Protein AF-A0A9E3RRE5-F1 (afdb_monomer_lite)

pLDDT: mean 90.54, std 9.04, range [58.06, 98.75]

Secondary structure (DSSP, 8-state):
--TTS-TTPPPP--SSSS-GGGGSPPPPP--SSSS-----HHHHTHHHHHHHTHHHHSTTSTTTTT------B-SSSBHHHHHHHHTT-S---TT--SSPPPTTSSSTTT-HHHHHHHHH----HHHHHHHHHHHHTT----SSS--S-TTSGGGT-SS-HHHHHHHHHHH---GGGGGSTTT-------SSSGGG-GGGTTHHHH-HHHHHHHHHHHHHHHHHHHHS---SS-GGGS-HHHHHHHHHHHHHHHHHHHHHHHHHHT------

Radius of gyration: 23.5 Å; chains: 1; bounding box: 68×45×60 Å

Structure (mmCIF, N/CA/C/O backbone):
data_AF-A0A9E3RRE5-F1
#
_entry.id   AF-A0A9E3RRE5-F1
#
loop_
_atom_site.group_PDB
_atom_site.id
_atom_site.type_symbol
_atom_site.label_atom_id
_atom_site.label_alt_id
_atom_site.label_comp_id
_atom_site.label_asym_id
_atom_site.label_entity_id
_atom_site.label_seq_id
_atom_site.pdbx_PDB_ins_code
_atom_site.Cartn_x
_atom_site.Cartn_y
_atom_site.Cartn_z
_atom_site.occupancy
_atom_site.B_iso_or_equiv
_atom_site.auth_seq_id
_atom_site.auth_comp_id
_atom_site.auth_asym_id
_atom_site.auth_atom_id
_atom_site.pdbx_PDB_model_num
ATOM 1 N N . VAL A 1 1 ? 36.670 -9.364 -8.828 1.00 58.06 1 VAL A N 1
ATOM 2 C CA . VAL A 1 1 ? 36.309 -8.035 -8.298 1.00 58.06 1 VAL A CA 1
ATOM 3 C C . VAL A 1 1 ? 35.198 -8.195 -7.284 1.00 58.06 1 VAL A C 1
ATOM 5 O O . VAL A 1 1 ? 34.031 -8.047 -7.619 1.00 58.06 1 VAL A O 1
ATOM 8 N N . GLY A 1 2 ? 35.556 -8.604 -6.071 1.00 60.38 2 GLY A N 1
ATOM 9 C CA . GLY A 1 2 ? 34.703 -8.559 -4.891 1.00 60.38 2 GLY A CA 1
ATOM 10 C C . GLY A 1 2 ? 34.777 -7.207 -4.177 1.00 60.38 2 GLY A C 1
ATOM 11 O O . GLY A 1 2 ? 35.580 -6.337 -4.515 1.00 60.38 2 GLY A O 1
ATOM 12 N N . CYS A 1 3 ? 33.944 -7.045 -3.149 1.00 70.50 3 CYS A N 1
ATOM 13 C CA . CYS A 1 3 ? 33.758 -5.793 -2.404 1.00 70.50 3 CYS A CA 1
ATOM 14 C C . CYS A 1 3 ? 35.005 -5.283 -1.648 1.00 70.50 3 CYS A C 1
ATOM 16 O O . CYS A 1 3 ? 34.970 -4.178 -1.113 1.00 70.50 3 CYS A O 1
ATOM 18 N N . HIS A 1 4 ? 36.097 -6.055 -1.615 1.00 65.00 4 HIS A N 1
ATOM 19 C CA . HIS A 1 4 ? 37.343 -5.733 -0.906 1.00 65.00 4 HIS A CA 1
ATOM 20 C C . HIS A 1 4 ? 38.589 -5.704 -1.809 1.00 65.00 4 HIS A C 1
ATOM 22 O O . HIS A 1 4 ? 39.710 -5.627 -1.312 1.00 65.00 4 HIS A O 1
ATOM 28 N N . GLU A 1 5 ? 38.422 -5.759 -3.130 1.00 73.31 5 GLU A N 1
ATOM 29 C CA . GLU A 1 5 ? 39.538 -5.706 -4.079 1.00 73.31 5 GLU A CA 1
ATOM 30 C C . GLU A 1 5 ? 39.831 -4.265 -4.531 1.00 73.31 5 GLU A C 1
ATOM 32 O O . GLU A 1 5 ? 38.974 -3.379 -4.479 1.00 73.31 5 GLU A O 1
ATOM 37 N N . ASN A 1 6 ? 41.072 -4.002 -4.957 1.00 75.75 6 ASN A N 1
ATOM 38 C CA . ASN A 1 6 ? 41.475 -2.671 -5.407 1.00 75.75 6 ASN A CA 1
ATOM 39 C C . ASN A 1 6 ? 40.651 -2.271 -6.644 1.00 75.75 6 ASN A C 1
ATOM 41 O O . ASN A 1 6 ? 40.540 -3.039 -7.598 1.00 75.75 6 ASN A O 1
ATOM 45 N N . ARG A 1 7 ? 40.109 -1.050 -6.660 1.00 72.69 7 ARG A N 1
ATOM 46 C CA . ARG A 1 7 ? 39.237 -0.541 -7.735 1.00 72.69 7 ARG A CA 1
ATOM 47 C C . ARG A 1 7 ? 39.871 -0.575 -9.132 1.00 72.69 7 ARG A C 1
ATOM 49 O O . ARG A 1 7 ? 39.141 -0.638 -10.112 1.00 72.69 7 ARG A O 1
ATOM 56 N N . ASN A 1 8 ? 41.203 -0.567 -9.214 1.00 80.44 8 ASN A N 1
ATOM 57 C CA . ASN A 1 8 ? 41.959 -0.642 -10.469 1.00 80.44 8 ASN A CA 1
ATOM 58 C C . ASN A 1 8 ? 42.491 -2.051 -10.775 1.00 80.44 8 ASN A C 1
ATOM 60 O O . ASN A 1 8 ? 43.263 -2.229 -11.714 1.00 80.44 8 ASN A O 1
ATOM 64 N N . SER A 1 9 ? 42.127 -3.053 -9.973 1.00 73.94 9 SER A N 1
ATOM 65 C CA . SER A 1 9 ? 42.531 -4.436 -10.205 1.00 73.94 9 SER A CA 1
ATOM 66 C C . SER A 1 9 ? 41.487 -5.172 -11.041 1.00 73.94 9 SER A C 1
ATOM 68 O O . SER A 1 9 ? 40.291 -5.139 -10.755 1.00 73.94 9 SER A O 1
ATOM 70 N N . ALA A 1 10 ? 41.954 -5.845 -12.090 1.00 69.88 10 ALA A N 1
ATOM 71 C CA . ALA A 1 10 ? 41.165 -6.839 -12.798 1.00 69.88 10 ALA A CA 1
ATOM 72 C C . ALA A 1 10 ? 41.318 -8.193 -12.081 1.00 69.88 10 ALA A C 1
ATOM 74 O O . ALA A 1 10 ? 42.391 -8.477 -11.539 1.00 69.88 10 ALA A O 1
ATOM 75 N N . PRO A 1 11 ? 40.275 -9.039 -12.062 1.00 65.50 11 PRO A N 1
ATOM 76 C CA . PRO A 1 11 ? 40.399 -10.367 -11.486 1.00 65.50 11 PRO A CA 1
ATOM 77 C C . PRO A 1 11 ? 41.431 -11.165 -12.302 1.00 65.50 11 PRO A C 1
ATOM 79 O O . PRO A 1 11 ? 41.400 -11.100 -13.536 1.00 65.50 11 PRO A O 1
ATOM 82 N N . PRO A 1 12 ? 42.349 -11.903 -11.653 1.00 67.81 12 PRO A N 1
ATOM 83 C CA . PRO A 1 12 ? 43.313 -12.725 -12.368 1.00 67.81 12 PRO A CA 1
ATOM 84 C C . PRO A 1 12 ? 42.568 -13.774 -13.203 1.00 67.81 12 PRO A C 1
ATOM 86 O O . PRO A 1 12 ? 41.615 -14.396 -12.728 1.00 67.81 12 PRO A O 1
ATOM 89 N N . ILE A 1 13 ? 42.991 -13.965 -14.454 1.00 65.06 13 ILE A N 1
ATOM 90 C CA . ILE A 1 13 ? 42.418 -14.966 -15.365 1.00 65.06 13 ILE A CA 1
ATOM 91 C C . ILE A 1 13 ? 42.947 -16.346 -14.944 1.00 65.06 13 ILE A C 1
ATOM 93 O O . ILE A 1 13 ? 43.833 -16.911 -15.573 1.00 65.06 13 ILE A O 1
ATOM 97 N N . ASN A 1 14 ? 42.425 -16.870 -13.836 1.00 61.06 14 ASN A N 1
ATOM 98 C CA . ASN A 1 14 ? 42.783 -18.177 -13.290 1.00 61.06 14 ASN A CA 1
ATOM 99 C C . ASN A 1 14 ? 41.605 -19.144 -13.504 1.00 61.06 14 ASN A C 1
ATOM 101 O O . ASN A 1 14 ? 40.820 -19.398 -12.594 1.00 61.06 14 ASN A O 1
ATOM 105 N N . GLY A 1 15 ? 41.429 -19.629 -14.735 1.00 63.06 15 GLY A N 1
ATOM 106 C CA . GLY A 1 15 ? 40.359 -20.558 -15.123 1.00 63.06 15 GLY A CA 1
ATOM 107 C C . GLY A 1 15 ? 40.290 -20.761 -16.643 1.00 63.06 15 GLY A C 1
ATOM 108 O O . GLY A 1 15 ? 40.993 -20.054 -17.368 1.00 63.06 15 GLY A O 1
ATOM 109 N N . PRO A 1 16 ? 39.480 -21.712 -17.161 1.00 58.28 16 PRO A N 1
ATOM 110 C CA . PRO A 1 16 ? 39.341 -21.905 -18.604 1.00 58.28 16 PRO A CA 1
ATOM 111 C C . PRO A 1 16 ? 38.922 -20.591 -19.272 1.00 58.28 16 PRO A C 1
ATOM 113 O O . PRO A 1 16 ? 38.184 -19.802 -18.686 1.00 58.28 16 PRO A O 1
ATOM 116 N N . ALA A 1 17 ? 39.387 -20.372 -20.506 1.00 66.12 17 ALA A N 1
ATOM 117 C CA . ALA A 1 17 ? 39.399 -19.085 -21.216 1.00 66.12 17 ALA A CA 1
ATOM 118 C C . ALA A 1 17 ? 38.045 -18.343 -21.347 1.00 66.12 17 ALA A C 1
ATOM 120 O O . ALA A 1 17 ? 38.020 -17.212 -21.831 1.00 66.12 17 ALA A O 1
ATOM 121 N N . ARG A 1 18 ? 36.919 -18.935 -20.919 1.00 68.38 18 ARG A N 1
ATOM 122 C CA . ARG A 1 18 ? 35.592 -18.307 -20.833 1.00 68.38 18 ARG A CA 1
ATOM 123 C C . ARG A 1 18 ? 34.765 -18.882 -19.678 1.00 68.38 18 ARG A C 1
ATOM 125 O O . ARG A 1 18 ? 34.593 -20.098 -19.593 1.00 68.38 18 ARG A O 1
ATOM 132 N N . ALA A 1 19 ? 34.172 -18.006 -18.860 1.00 78.00 19 ALA A N 1
ATOM 133 C CA . ALA A 1 19 ? 33.155 -18.374 -17.870 1.00 78.00 19 ALA A CA 1
ATOM 134 C C . ALA A 1 19 ? 31.999 -19.154 -18.525 1.00 78.00 19 ALA A C 1
ATOM 136 O O . ALA A 1 19 ? 31.604 -18.826 -19.643 1.00 78.00 19 ALA A O 1
ATOM 137 N N . LEU A 1 20 ? 31.418 -20.137 -17.822 1.00 83.19 20 LEU A N 1
ATOM 138 C CA . LEU A 1 20 ? 30.332 -20.991 -18.341 1.00 83.19 20 LEU A CA 1
ATOM 139 C C . LEU A 1 20 ? 29.157 -20.186 -18.923 1.00 83.19 20 LEU A C 1
ATOM 141 O O . LEU A 1 20 ? 28.592 -20.556 -19.948 1.00 83.19 20 LEU A O 1
ATOM 145 N N . ALA A 1 21 ? 28.828 -19.041 -18.318 1.00 83.06 21 ALA A N 1
ATOM 146 C CA . ALA A 1 21 ? 27.768 -18.156 -18.800 1.00 83.06 21 ALA A CA 1
ATOM 147 C C . ALA A 1 21 ? 28.033 -17.593 -20.210 1.00 83.06 21 ALA A C 1
ATOM 149 O O . ALA A 1 21 ? 27.088 -17.379 -20.959 1.00 83.06 21 ALA A O 1
ATOM 150 N N . LEU A 1 22 ? 29.303 -17.395 -20.587 1.00 85.69 22 LEU A N 1
ATOM 151 C CA . LEU A 1 22 ? 29.711 -16.898 -21.908 1.00 85.69 22 LEU A CA 1
ATOM 152 C C . LEU A 1 22 ? 29.761 -18.000 -22.975 1.00 85.69 22 LEU A C 1
ATOM 154 O O . LEU A 1 22 ? 30.030 -17.711 -24.138 1.00 85.69 22 LEU A O 1
ATOM 158 N N . GLN A 1 23 ? 29.550 -19.258 -22.584 1.00 87.62 23 GLN A N 1
ATOM 159 C CA . GLN A 1 23 ? 29.536 -20.400 -23.498 1.00 87.62 23 GLN A CA 1
ATOM 160 C C . GLN A 1 23 ? 28.131 -20.694 -24.044 1.00 87.62 23 GLN A C 1
ATOM 162 O O . GLN A 1 23 ? 27.984 -21.540 -24.922 1.00 87.62 23 GLN A O 1
ATOM 167 N N . ARG A 1 24 ? 27.100 -19.994 -23.554 1.00 88.38 24 ARG A N 1
ATOM 168 C CA . ARG A 1 24 ? 25.719 -20.107 -24.034 1.00 88.38 24 ARG A CA 1
ATOM 169 C C . ARG A 1 24 ? 25.169 -18.745 -24.472 1.00 88.38 24 ARG A C 1
ATOM 171 O O . ARG A 1 24 ? 25.651 -17.719 -23.991 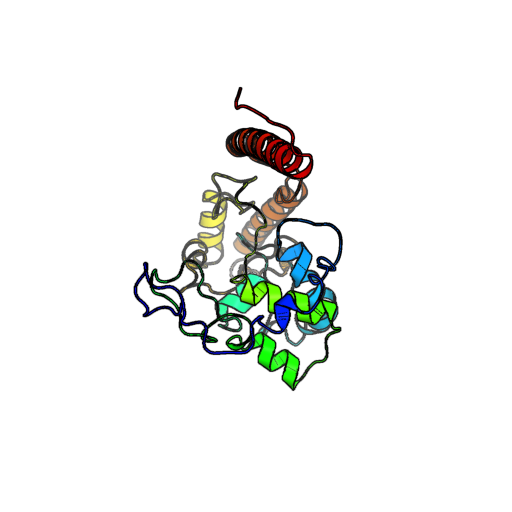1.00 88.38 24 ARG A O 1
ATOM 178 N N . PRO A 1 25 ? 24.150 -18.710 -25.348 1.00 90.50 25 PRO A N 1
ATOM 179 C CA . PRO A 1 25 ? 23.449 -17.473 -25.672 1.00 90.50 25 PRO A CA 1
ATOM 180 C C . PRO A 1 25 ? 22.864 -16.789 -24.420 1.00 90.50 25 PRO A C 1
ATOM 182 O O . PRO A 1 25 ? 22.529 -17.483 -23.447 1.00 90.50 25 PRO A O 1
ATOM 185 N N . PRO A 1 26 ? 22.692 -15.452 -24.444 1.00 89.38 26 PRO A N 1
ATOM 186 C CA . PRO A 1 26 ? 21.978 -14.731 -23.395 1.00 89.38 26 PRO A CA 1
ATOM 187 C C . PRO A 1 26 ? 20.605 -15.353 -23.122 1.00 89.38 26 PRO A C 1
ATOM 189 O O . PRO A 1 26 ? 19.879 -15.703 -24.055 1.00 89.38 26 PRO A O 1
ATOM 192 N N . SER A 1 27 ? 20.243 -15.486 -21.843 1.00 90.00 27 SER A N 1
ATOM 193 C CA . SER A 1 27 ? 18.884 -15.889 -21.470 1.00 90.00 27 SER A CA 1
ATOM 194 C C . SER A 1 27 ? 17.888 -14.834 -21.951 1.00 90.00 27 SER A C 1
ATOM 196 O O . SER A 1 27 ? 18.108 -13.639 -21.744 1.00 90.00 27 SER A O 1
ATOM 198 N N . LYS A 1 28 ? 16.787 -15.270 -22.569 1.00 88.94 28 LYS A N 1
ATOM 199 C CA . LYS A 1 28 ? 15.640 -14.390 -22.802 1.00 88.94 28 LYS A CA 1
ATOM 200 C C . LYS A 1 28 ? 14.965 -14.109 -21.462 1.00 88.94 28 LYS A C 1
ATOM 202 O O . LYS A 1 28 ? 14.908 -14.987 -20.606 1.00 88.94 28 LYS A O 1
ATOM 207 N N . LEU A 1 29 ? 14.519 -12.872 -21.279 1.00 86.25 29 LEU A N 1
ATOM 208 C CA . LEU A 1 29 ? 13.664 -12.510 -20.159 1.00 86.25 29 LEU A CA 1
ATOM 209 C C . LEU A 1 29 ? 12.224 -12.753 -20.600 1.00 86.25 29 LEU A C 1
ATOM 211 O O . LEU A 1 29 ? 11.783 -12.145 -21.575 1.00 86.25 29 LEU A O 1
ATOM 215 N N . ASP A 1 30 ? 11.512 -13.612 -19.878 1.00 83.06 30 ASP A N 1
ATOM 216 C CA . ASP A 1 30 ? 10.117 -13.957 -20.185 1.00 83.06 30 ASP A CA 1
ATOM 217 C C . ASP A 1 30 ? 9.123 -12.917 -19.630 1.00 83.06 30 ASP A C 1
ATOM 219 O O . ASP A 1 30 ? 7.913 -13.024 -19.811 1.00 83.06 30 ASP A O 1
ATOM 223 N N . GLY A 1 31 ? 9.651 -11.853 -19.016 1.00 87.00 31 GLY A N 1
ATOM 224 C CA . GLY A 1 31 ? 8.889 -10.732 -18.487 1.00 87.00 31 GLY A CA 1
ATOM 225 C C . GLY A 1 31 ? 8.365 -10.981 -17.076 1.00 87.00 31 GLY A C 1
ATOM 226 O O . GLY A 1 31 ? 8.929 -11.753 -16.306 1.00 87.00 31 GLY A O 1
ATOM 227 N N . TRP A 1 32 ? 7.307 -10.254 -16.740 1.00 92.06 32 TRP A N 1
ATOM 228 C CA . TRP A 1 32 ? 6.529 -10.414 -15.517 1.00 92.06 32 TRP A CA 1
ATOM 229 C C . TRP A 1 32 ? 5.098 -10.797 -15.903 1.00 92.06 32 TRP A C 1
ATOM 231 O O . TRP A 1 32 ? 4.720 -10.704 -17.072 1.00 92.06 32 TRP A O 1
ATOM 241 N N . TYR A 1 33 ? 4.289 -11.203 -14.933 1.00 93.88 33 TYR A N 1
ATOM 242 C CA . TYR A 1 33 ? 2.895 -11.572 -15.141 1.00 93.88 33 TYR A CA 1
ATOM 243 C C . TYR A 1 33 ? 2.061 -10.392 -15.691 1.00 93.88 33 TYR A C 1
ATOM 245 O O . TYR A 1 33 ? 1.601 -9.506 -14.961 1.00 93.88 33 TYR A O 1
ATOM 253 N N . GLY A 1 34 ? 1.868 -10.375 -17.015 1.00 90.56 34 GLY A N 1
ATOM 254 C CA . GLY A 1 34 ? 1.127 -9.357 -17.768 1.00 90.56 34 GLY A CA 1
ATOM 255 C C . GLY A 1 34 ? 1.991 -8.216 -18.333 1.00 90.56 34 GLY A C 1
ATOM 256 O O . GLY A 1 34 ? 3.214 -8.282 -18.379 1.00 90.56 34 GLY A O 1
ATOM 257 N N . ALA A 1 35 ? 1.341 -7.144 -18.798 1.00 89.62 35 ALA A N 1
ATOM 258 C CA . ALA A 1 35 ? 2.033 -6.017 -19.434 1.00 89.62 35 ALA A CA 1
ATOM 259 C C . ALA A 1 35 ? 2.961 -5.246 -18.463 1.00 89.62 35 ALA A C 1
ATOM 261 O O . ALA A 1 35 ? 2.590 -5.061 -17.300 1.00 89.62 35 ALA A O 1
ATOM 262 N N . PRO A 1 36 ? 4.118 -4.723 -18.920 1.00 88.50 36 PRO A N 1
ATOM 263 C CA . PRO A 1 36 ? 5.011 -3.925 -18.080 1.00 88.50 36 PRO A CA 1
ATOM 264 C C . PRO A 1 36 ? 4.315 -2.710 -17.455 1.00 88.50 36 PRO A C 1
ATOM 266 O O . PRO A 1 36 ? 3.674 -1.926 -18.155 1.00 88.50 36 PRO A O 1
ATOM 269 N N . ARG A 1 37 ? 4.481 -2.534 -16.142 1.00 89.25 37 ARG A N 1
ATOM 270 C CA . ARG A 1 37 ? 3.895 -1.442 -15.348 1.00 89.25 37 ARG A CA 1
ATOM 271 C C . ARG A 1 37 ? 4.699 -1.209 -14.072 1.00 89.25 37 ARG A C 1
ATOM 273 O O . ARG A 1 37 ? 5.536 -2.030 -13.704 1.00 89.25 37 ARG A O 1
ATOM 280 N N . PHE A 1 38 ? 4.446 -0.090 -13.400 1.00 89.94 38 PHE A N 1
ATOM 281 C CA . PHE A 1 38 ? 5.014 0.158 -12.078 1.00 89.94 38 PHE A CA 1
ATOM 282 C C . PHE A 1 38 ? 4.359 -0.735 -11.021 1.00 89.94 38 PHE A C 1
ATOM 284 O O . PHE A 1 38 ? 3.137 -0.927 -11.024 1.00 89.94 38 PHE A O 1
ATOM 291 N N . PHE A 1 39 ? 5.186 -1.262 -10.119 1.00 93.19 39 PHE A N 1
ATOM 292 C CA . PHE A 1 39 ? 4.753 -2.187 -9.079 1.00 93.19 39 PHE A CA 1
ATOM 293 C C . PHE A 1 39 ? 3.763 -1.505 -8.132 1.00 93.19 39 PHE A C 1
ATOM 295 O O . PHE A 1 39 ? 4.035 -0.425 -7.621 1.00 93.19 39 PHE A O 1
ATOM 302 N N . SER A 1 40 ? 2.615 -2.129 -7.895 1.00 94.62 40 SER A N 1
ATOM 303 C CA . SER A 1 40 ? 1.562 -1.608 -7.022 1.00 94.62 40 SER A CA 1
ATOM 304 C C . SER A 1 40 ? 1.065 -2.743 -6.150 1.00 94.62 40 SER A C 1
ATOM 306 O O . SER A 1 40 ? 0.671 -3.779 -6.676 1.00 94.62 40 SER A O 1
ATOM 308 N N . TYR A 1 41 ? 1.057 -2.548 -4.834 1.00 97.44 41 TYR A N 1
ATOM 309 C CA . TYR A 1 41 ? 0.578 -3.560 -3.897 1.00 97.44 41 TYR A CA 1
ATOM 310 C C . TYR A 1 41 ? -0.863 -3.987 -4.202 1.00 97.44 41 TYR A C 1
ATOM 312 O O . TYR A 1 41 ? -1.158 -5.178 -4.260 1.00 97.44 41 TYR A O 1
ATOM 320 N N . GLU A 1 42 ? -1.740 -3.026 -4.487 1.00 96.00 42 GLU A N 1
ATOM 321 C CA . GLU A 1 42 ? -3.149 -3.294 -4.795 1.00 96.00 42 GLU A CA 1
ATOM 322 C C . GLU A 1 42 ? -3.352 -4.086 -6.089 1.00 96.00 42 GLU A C 1
ATOM 324 O O . GLU A 1 42 ? -4.304 -4.850 -6.187 1.00 96.00 42 GLU A O 1
ATOM 329 N N . ARG A 1 43 ? -2.466 -3.936 -7.082 1.00 94.25 43 ARG A N 1
ATOM 330 C CA . ARG A 1 43 ? -2.567 -4.677 -8.352 1.00 94.25 43 ARG A CA 1
ATOM 331 C C . ARG A 1 43 ? -1.812 -5.996 -8.333 1.00 94.25 43 ARG A C 1
ATOM 333 O O . ARG A 1 43 ? -2.199 -6.931 -9.024 1.00 94.25 43 ARG A O 1
ATOM 340 N N . GLU A 1 44 ? -0.707 -6.055 -7.598 1.00 96.62 44 GLU A N 1
ATOM 341 C CA . GLU A 1 44 ? 0.221 -7.179 -7.665 1.00 96.62 44 GLU A CA 1
ATOM 342 C C . GLU A 1 44 ? 0.054 -8.159 -6.500 1.00 96.62 44 GLU A C 1
ATOM 344 O O . GLU A 1 44 ? 0.291 -9.344 -6.705 1.00 96.62 44 GLU A O 1
ATOM 349 N N . VAL A 1 45 ? -0.357 -7.698 -5.312 1.00 98.25 45 VAL A N 1
ATOM 350 C CA . VAL A 1 45 ? -0.328 -8.486 -4.065 1.00 98.25 45 VAL A CA 1
ATOM 351 C C . VAL A 1 45 ? -1.708 -8.661 -3.448 1.00 98.25 45 VAL A C 1
ATOM 353 O O . VAL A 1 45 ? -2.077 -9.790 -3.136 1.00 98.25 45 VAL A O 1
ATOM 356 N N . GLN A 1 46 ? -2.493 -7.588 -3.301 1.00 98.56 46 GLN A N 1
ATOM 357 C CA . GLN A 1 46 ? -3.837 -7.677 -2.718 1.00 98.56 46 GLN A CA 1
ATOM 358 C C . GLN A 1 46 ? -4.718 -8.752 -3.389 1.00 98.56 46 GLN A C 1
ATOM 360 O O . GLN A 1 46 ? -5.317 -9.528 -2.647 1.00 98.56 46 GLN A O 1
ATOM 365 N N . PRO A 1 47 ? -4.705 -8.938 -4.729 1.00 98.31 47 PRO A N 1
ATOM 366 C CA . PRO A 1 47 ? -5.502 -9.980 -5.377 1.00 98.31 47 PRO A CA 1
ATOM 367 C C . PRO A 1 47 ? -5.119 -11.404 -4.954 1.00 98.31 47 PRO A C 1
ATOM 369 O O . PRO A 1 47 ? -5.941 -12.316 -5.025 1.00 98.31 47 PRO A O 1
ATOM 372 N N . VAL A 1 48 ? -3.881 -11.617 -4.490 1.00 98.38 48 VAL A N 1
ATOM 373 C CA . VAL A 1 48 ? -3.461 -12.900 -3.914 1.00 98.38 48 VAL A CA 1
ATOM 374 C C . VAL A 1 48 ? -4.176 -13.134 -2.583 1.00 98.38 48 VAL A C 1
ATOM 376 O O . VAL A 1 48 ? -4.716 -14.215 -2.358 1.00 98.38 48 VAL A O 1
ATOM 379 N N . PHE A 1 49 ? -4.243 -12.122 -1.715 1.00 98.31 49 PHE A N 1
ATOM 380 C CA . PHE A 1 49 ? -4.986 -12.227 -0.458 1.00 98.31 49 PHE A CA 1
ATOM 381 C C . PHE A 1 49 ? -6.493 -12.323 -0.690 1.00 98.31 49 PHE A C 1
ATOM 383 O O . PHE A 1 49 ? -7.151 -13.116 -0.016 1.00 98.31 49 PHE A O 1
ATOM 390 N N . ASP A 1 50 ? -7.023 -11.610 -1.681 1.00 98.38 50 ASP A N 1
ATOM 391 C CA . ASP A 1 50 ? -8.436 -11.692 -2.055 1.00 98.38 50 ASP A CA 1
ATOM 392 C C . ASP A 1 50 ? -8.812 -13.101 -2.535 1.00 98.38 50 ASP A C 1
ATOM 394 O O . ASP A 1 50 ? -9.889 -13.606 -2.229 1.00 98.38 50 ASP A O 1
ATOM 398 N N . LYS A 1 51 ? -7.905 -13.772 -3.252 1.00 97.62 51 LYS A N 1
ATOM 399 C CA . LYS A 1 51 ? -8.121 -15.136 -3.746 1.00 97.62 51 LYS A CA 1
ATOM 400 C C . LYS A 1 51 ? -7.990 -16.200 -2.655 1.00 97.62 51 LYS A C 1
ATOM 402 O O . LYS A 1 51 ? -8.719 -17.185 -2.692 1.00 97.62 51 LYS A O 1
ATOM 407 N N . TYR A 1 52 ? -7.046 -16.041 -1.726 1.00 97.06 52 TYR A N 1
ATOM 408 C CA . TYR A 1 52 ? -6.623 -17.137 -0.842 1.00 97.06 52 TYR A CA 1
ATOM 409 C C . TYR A 1 52 ? -6.854 -16.909 0.652 1.00 97.06 52 TYR A C 1
ATOM 411 O O . TYR A 1 52 ? -6.731 -17.849 1.434 1.00 97.06 52 TYR A O 1
ATOM 419 N N . CYS A 1 53 ? -7.120 -15.681 1.095 1.00 96.38 53 CYS A N 1
ATOM 420 C CA . CYS A 1 53 ? -7.026 -15.339 2.516 1.00 96.38 53 CYS A CA 1
ATOM 421 C C . CYS A 1 53 ? -8.288 -14.689 3.085 1.00 96.38 53 CYS A C 1
ATOM 423 O O . CYS A 1 53 ? -8.646 -14.973 4.232 1.00 96.38 53 CYS A O 1
ATOM 425 N N . ILE A 1 54 ? -8.967 -13.830 2.323 1.00 96.75 54 ILE A N 1
ATOM 426 C CA . ILE A 1 54 ? -10.062 -13.008 2.863 1.00 96.75 54 ILE A CA 1
ATOM 427 C C . ILE A 1 54 ? -11.293 -13.822 3.292 1.00 96.75 54 ILE A C 1
ATOM 429 O O . ILE A 1 54 ? -12.043 -13.366 4.147 1.00 96.75 54 ILE A O 1
ATOM 433 N N . GLU A 1 55 ? -11.481 -15.057 2.813 1.00 95.88 55 GLU A N 1
ATOM 434 C CA . GLU A 1 55 ? -12.586 -15.912 3.286 1.00 95.88 55 GLU A CA 1
ATOM 435 C C . GLU A 1 55 ? -12.586 -16.075 4.819 1.00 95.88 55 GLU A C 1
ATOM 437 O O . GLU A 1 55 ? -13.649 -16.100 5.447 1.00 95.88 55 GLU A O 1
ATOM 442 N N . CYS A 1 56 ? -11.391 -16.105 5.420 1.00 96.12 56 CYS A N 1
ATOM 443 C CA . CYS A 1 56 ? -11.183 -16.169 6.867 1.00 96.12 56 CYS A CA 1
ATOM 444 C C . CYS A 1 56 ? -10.715 -14.835 7.471 1.00 96.12 56 CYS A C 1
ATOM 446 O O . CYS A 1 56 ? -11.036 -14.550 8.626 1.00 96.12 56 CYS A O 1
ATOM 448 N N . HIS A 1 57 ? -9.946 -14.043 6.717 1.00 97.19 57 HIS A N 1
ATOM 449 C CA . HIS A 1 57 ? -9.228 -12.850 7.186 1.00 97.19 57 HIS A CA 1
ATOM 450 C C . HIS A 1 57 ? -9.866 -11.520 6.746 1.00 97.19 57 HIS A C 1
ATOM 452 O O . HIS A 1 57 ? -9.168 -10.518 6.604 1.00 97.19 57 HIS A O 1
ATOM 458 N N . ASP A 1 58 ? -11.176 -11.497 6.514 1.00 97.94 58 ASP A N 1
ATOM 459 C CA . ASP A 1 58 ? -11.940 -10.282 6.210 1.00 97.94 58 ASP A CA 1
ATOM 460 C C . ASP A 1 58 ? -12.734 -9.770 7.423 1.00 97.94 58 ASP A C 1
ATOM 462 O O . ASP A 1 58 ? -12.950 -10.503 8.385 1.00 97.94 58 ASP A O 1
ATOM 466 N N . TYR A 1 59 ? -13.190 -8.517 7.400 1.00 95.62 59 TYR A N 1
ATOM 467 C CA . TYR A 1 59 ? -13.976 -7.924 8.479 1.00 95.62 59 TYR A CA 1
ATOM 468 C C . TYR A 1 59 ? -15.209 -8.780 8.803 1.00 95.62 59 TYR A C 1
ATOM 470 O O . TYR A 1 59 ? -15.947 -9.217 7.918 1.00 95.62 59 TYR A O 1
ATOM 478 N N . GLY A 1 60 ? -15.432 -9.032 10.096 1.00 91.12 60 GLY A N 1
ATOM 479 C CA . GLY A 1 60 ? -16.529 -9.879 10.575 1.00 91.12 60 GLY A CA 1
ATOM 480 C C . GLY A 1 60 ? -16.330 -11.384 10.351 1.00 91.12 60 GLY A C 1
ATOM 481 O O . GLY A 1 60 ? -17.245 -12.162 10.620 1.00 91.12 60 GLY A O 1
ATOM 482 N N . LYS A 1 61 ? -15.162 -11.823 9.863 1.00 95.31 61 LYS A N 1
ATOM 483 C CA . LYS A 1 61 ? -14.806 -13.243 9.744 1.00 95.31 61 LYS A CA 1
ATOM 484 C C . LYS A 1 61 ? -14.034 -13.738 10.963 1.00 95.31 61 LYS A C 1
ATOM 486 O O . LYS A 1 61 ? -13.484 -12.971 11.748 1.00 95.31 61 LYS A O 1
ATOM 491 N N . SER A 1 62 ? -13.972 -15.060 11.098 1.00 92.12 62 SER A N 1
ATOM 492 C CA . SER A 1 62 ? -13.446 -15.748 12.282 1.00 92.12 62 SER A CA 1
ATOM 493 C C . SER A 1 62 ? -11.983 -15.436 12.608 1.00 92.12 62 SER A C 1
ATOM 495 O O . SER A 1 62 ? -11.588 -15.555 13.768 1.00 92.12 62 SER A O 1
ATOM 497 N N . ALA A 1 63 ? -11.167 -15.052 11.621 1.00 94.25 63 ALA A N 1
ATOM 498 C CA . ALA A 1 63 ? -9.758 -14.736 11.834 1.00 94.25 63 ALA A CA 1
ATOM 499 C C . ALA A 1 63 ? -9.444 -13.230 11.805 1.00 94.25 63 ALA A C 1
ATOM 501 O O . ALA A 1 63 ? -8.290 -12.869 12.046 1.00 94.25 63 ALA A O 1
ATOM 502 N N . ALA A 1 64 ? -10.442 -12.365 11.584 1.00 91.62 64 ALA A N 1
ATOM 503 C CA . ALA A 1 64 ? -10.272 -10.915 11.458 1.00 91.62 64 ALA A CA 1
ATOM 504 C C . ALA A 1 64 ? -9.615 -10.285 12.695 1.00 91.62 64 ALA A C 1
ATOM 506 O O . ALA A 1 64 ? -8.669 -9.511 12.569 1.00 91.62 64 ALA A O 1
ATOM 507 N N . ASP A 1 65 ? -10.043 -10.699 13.893 1.00 87.81 65 ASP A N 1
A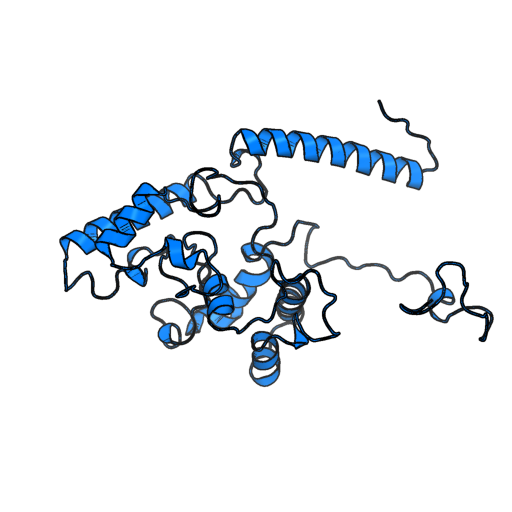TOM 508 C CA . ASP A 1 65 ? -9.509 -10.200 15.171 1.00 87.81 65 ASP A CA 1
ATOM 509 C C . ASP A 1 65 ? -8.020 -10.530 15.358 1.00 87.81 65 ASP A C 1
ATOM 511 O O . ASP A 1 65 ? -7.292 -9.861 16.097 1.00 87.81 65 ASP A O 1
ATOM 515 N N . LYS A 1 66 ? -7.544 -11.590 14.693 1.00 93.00 66 LYS A N 1
ATOM 516 C CA . LYS A 1 66 ? -6.144 -12.020 14.748 1.00 93.00 66 LYS A CA 1
ATOM 517 C C . LYS A 1 66 ? -5.313 -11.410 13.635 1.00 93.00 66 LYS A C 1
ATOM 519 O O . LYS A 1 66 ? -4.143 -11.112 13.883 1.00 93.00 66 LYS A O 1
ATOM 524 N N . LEU A 1 67 ? -5.873 -11.297 12.435 1.00 95.44 67 LEU A N 1
ATOM 525 C CA . LEU A 1 67 ? -5.208 -10.798 11.241 1.00 95.44 67 LEU A CA 1
ATOM 526 C C . LEU A 1 67 ? -6.264 -10.413 10.198 1.00 95.44 67 LEU A C 1
ATOM 528 O O . LEU A 1 67 ? -6.973 -11.287 9.701 1.00 95.44 67 LEU A O 1
ATOM 532 N N . ILE A 1 68 ? -6.314 -9.136 9.834 1.00 97.31 68 ILE A N 1
ATOM 533 C CA . ILE A 1 68 ? -7.119 -8.637 8.715 1.00 97.31 68 ILE A CA 1
ATOM 534 C C . ILE A 1 68 ? -6.261 -8.547 7.442 1.00 97.31 68 ILE A C 1
ATOM 536 O O . ILE A 1 68 ? -5.182 -7.961 7.444 1.00 97.31 68 ILE A O 1
ATOM 540 N N . LEU A 1 69 ? -6.727 -9.154 6.351 1.00 97.94 69 LEU A N 1
ATOM 541 C CA . LEU A 1 69 ? -6.070 -9.150 5.034 1.00 97.94 69 LEU A CA 1
ATOM 542 C C . LEU A 1 69 ? -6.959 -8.554 3.932 1.00 97.94 69 LEU A C 1
ATOM 544 O O . LEU A 1 69 ? -6.653 -8.682 2.747 1.00 97.94 69 LEU A O 1
ATOM 548 N N . ALA A 1 70 ? -8.029 -7.866 4.327 1.00 98.31 70 ALA A N 1
ATOM 549 C CA . ALA A 1 70 ? -8.913 -7.143 3.428 1.00 98.31 70 ALA A CA 1
ATOM 550 C C . ALA A 1 70 ? -8.206 -5.970 2.727 1.00 98.31 70 ALA A C 1
ATOM 552 O O . ALA A 1 70 ? -7.366 -5.285 3.316 1.00 98.31 70 ALA A O 1
ATOM 553 N N . GLY A 1 71 ? -8.580 -5.727 1.471 1.00 97.88 71 GLY A N 1
ATOM 554 C CA . GLY A 1 71 ? -8.034 -4.656 0.637 1.00 97.88 71 GLY A CA 1
ATOM 555 C C . GLY A 1 71 ? -8.634 -3.272 0.879 1.00 97.88 71 GLY A C 1
ATOM 556 O O . GLY A 1 71 ? -8.399 -2.373 0.077 1.00 97.88 71 GLY A O 1
ATOM 557 N N . ASP A 1 72 ? -9.412 -3.088 1.945 1.00 97.75 72 ASP A N 1
ATOM 558 C CA . ASP A 1 72 ? -10.152 -1.855 2.214 1.00 97.75 72 ASP A CA 1
ATOM 559 C C . ASP A 1 72 ? -9.214 -0.666 2.416 1.00 97.75 72 ASP A C 1
ATOM 561 O O . ASP A 1 72 ? -8.308 -0.755 3.250 1.00 97.75 72 ASP A O 1
ATOM 565 N N . PRO A 1 73 ? -9.438 0.460 1.716 1.00 96.44 73 PRO A N 1
ATOM 566 C CA . PRO A 1 73 ? -8.644 1.659 1.924 1.00 96.44 73 PRO A CA 1
ATOM 567 C C . PRO A 1 73 ? -8.799 2.196 3.352 1.00 96.44 73 PRO A C 1
ATOM 569 O O . PRO A 1 73 ? -9.921 2.417 3.820 1.00 96.44 73 PRO A O 1
ATOM 572 N N . ASP A 1 74 ? -7.664 2.440 4.005 1.00 94.75 74 ASP A N 1
ATOM 573 C CA . ASP A 1 74 ? -7.538 3.260 5.214 1.00 94.75 74 ASP A CA 1
ATOM 574 C C . ASP A 1 74 ? -6.998 4.653 4.807 1.00 94.75 74 ASP A C 1
ATOM 576 O O . ASP A 1 74 ? -7.000 5.016 3.629 1.00 94.75 74 ASP A O 1
ATOM 580 N N . LEU A 1 75 ? -6.522 5.463 5.756 1.00 93.88 75 LEU A N 1
ATOM 581 C CA . LEU A 1 75 ? -6.042 6.829 5.531 1.00 93.88 75 LEU A CA 1
ATOM 582 C C . LEU A 1 75 ? -4.940 6.934 4.476 1.00 93.88 75 LEU A C 1
ATOM 584 O O . LEU A 1 75 ? -4.902 7.910 3.743 1.00 93.88 75 LEU A O 1
ATOM 588 N N . VAL A 1 76 ? -3.993 6.000 4.426 1.00 92.56 76 VAL A N 1
ATOM 589 C CA . VAL A 1 76 ? -2.831 6.123 3.520 1.00 92.56 76 VAL A CA 1
ATOM 590 C C . VAL A 1 76 ? -2.551 4.846 2.756 1.00 92.56 76 VAL A C 1
ATOM 592 O O . VAL A 1 76 ? -2.120 4.924 1.616 1.00 92.56 76 VAL A O 1
ATOM 595 N N . PHE A 1 77 ? -2.790 3.686 3.346 1.00 93.88 77 PHE A N 1
ATOM 596 C CA . PHE A 1 77 ? -2.656 2.380 2.706 1.00 93.88 77 PHE A CA 1
ATOM 597 C C . PHE A 1 77 ? -3.915 1.576 3.013 1.00 93.88 77 PHE A C 1
ATOM 599 O O . PHE A 1 77 ? -4.714 1.991 3.850 1.00 93.88 77 PHE A O 1
ATOM 606 N N . ASN A 1 78 ? -4.099 0.425 2.381 1.00 96.75 78 ASN A N 1
ATOM 607 C CA . ASN A 1 78 ? -5.202 -0.454 2.729 1.00 96.75 78 ASN A CA 1
ATOM 608 C C . ASN A 1 78 ? -4.962 -1.243 4.027 1.00 96.75 78 ASN A C 1
ATOM 610 O O . ASN A 1 78 ? -3.866 -1.255 4.607 1.00 96.75 78 ASN A O 1
ATOM 614 N N . ALA A 1 79 ? -6.021 -1.908 4.483 1.00 97.06 79 ALA A N 1
ATOM 615 C CA . ALA A 1 79 ? -6.042 -2.581 5.766 1.00 97.06 79 ALA A CA 1
ATOM 616 C C . ALA A 1 79 ? -5.026 -3.723 5.874 1.00 97.06 79 ALA A C 1
ATOM 618 O O . ALA A 1 79 ? -4.292 -3.791 6.863 1.00 97.06 79 ALA A O 1
ATOM 619 N N . SER A 1 80 ? -4.935 -4.580 4.856 1.00 97.94 80 SER A N 1
ATOM 620 C CA . SER A 1 80 ? -3.999 -5.708 4.838 1.00 97.94 80 SER A CA 1
ATOM 621 C C . SER A 1 80 ? -2.538 -5.260 4.933 1.00 97.94 80 SER A C 1
ATOM 623 O O . SER A 1 80 ? -1.765 -5.833 5.701 1.00 97.94 80 SER A O 1
ATOM 625 N N . TYR A 1 81 ? -2.157 -4.203 4.212 1.00 96.31 81 TYR A N 1
ATOM 626 C CA . TYR A 1 81 ? -0.793 -3.692 4.217 1.00 96.31 81 TYR A CA 1
ATOM 627 C C . TYR A 1 81 ? -0.411 -3.141 5.596 1.00 96.31 81 TYR A C 1
ATOM 629 O O . TYR A 1 81 ? 0.625 -3.512 6.159 1.00 96.31 81 TYR A O 1
ATOM 637 N N . ASN A 1 82 ? -1.285 -2.310 6.178 1.00 94.12 82 ASN A N 1
ATOM 638 C CA . ASN A 1 82 ? -1.097 -1.764 7.524 1.00 94.12 82 ASN A CA 1
ATOM 639 C C . ASN A 1 82 ? -1.003 -2.872 8.577 1.00 94.12 82 ASN A C 1
ATOM 641 O O . ASN A 1 82 ? -0.177 -2.806 9.491 1.00 94.12 82 ASN A O 1
ATOM 645 N N . GLU A 1 83 ? -1.827 -3.907 8.444 1.00 95.44 83 GLU A N 1
ATOM 646 C CA . GLU A 1 83 ? -1.864 -5.019 9.381 1.00 95.44 83 GLU A CA 1
ATOM 647 C C . GLU A 1 83 ? -0.584 -5.867 9.336 1.00 95.44 83 GLU A C 1
ATOM 649 O O . GLU A 1 83 ? -0.008 -6.188 10.384 1.00 95.44 83 GLU A O 1
ATOM 654 N N . LEU A 1 84 ? -0.111 -6.201 8.131 1.00 95.62 84 LEU A N 1
ATOM 655 C CA . LEU A 1 84 ? 1.117 -6.970 7.916 1.00 95.62 84 LEU A CA 1
ATOM 656 C C . LEU A 1 84 ? 2.349 -6.247 8.475 1.00 95.62 84 LEU A C 1
ATOM 658 O O . LEU A 1 84 ? 3.196 -6.885 9.115 1.00 95.62 84 LEU A O 1
ATOM 662 N N . LEU A 1 85 ? 2.427 -4.927 8.270 1.00 91.25 85 LEU A N 1
ATOM 663 C CA . LEU A 1 85 ? 3.482 -4.082 8.826 1.00 91.25 85 LEU A CA 1
ATOM 664 C C . LEU A 1 85 ? 3.414 -4.022 10.349 1.00 91.25 85 LEU A C 1
ATOM 666 O O . LEU A 1 85 ? 4.388 -4.382 11.012 1.00 91.25 85 LEU A O 1
ATOM 670 N N . ARG A 1 86 ? 2.260 -3.640 10.914 1.00 90.88 86 ARG A N 1
ATOM 671 C CA . ARG A 1 86 ? 2.074 -3.526 12.368 1.00 90.88 86 ARG A CA 1
ATOM 672 C C . ARG A 1 86 ? 2.494 -4.795 13.095 1.00 90.88 86 ARG A C 1
ATOM 674 O O . ARG A 1 86 ? 3.162 -4.739 14.124 1.00 90.88 86 ARG A O 1
ATOM 681 N N . LYS A 1 87 ? 2.050 -5.953 12.603 1.00 93.06 87 LYS A N 1
ATOM 682 C CA . LYS A 1 87 ? 2.305 -7.237 13.270 1.00 93.06 87 LYS A CA 1
ATOM 683 C C . LYS A 1 87 ? 3.729 -7.755 13.061 1.00 93.06 87 LYS A C 1
ATOM 685 O O . LYS A 1 87 ? 4.058 -8.826 13.578 1.00 93.06 87 LYS A O 1
ATOM 690 N N . GLY A 1 88 ? 4.565 -7.045 12.300 1.00 92.75 88 GLY A N 1
ATOM 691 C CA . GLY A 1 88 ? 5.917 -7.484 11.965 1.00 92.75 88 GLY A CA 1
ATOM 692 C C . GLY A 1 88 ? 5.911 -8.841 11.260 1.00 92.75 88 GLY A C 1
ATOM 693 O O . GLY A 1 88 ? 6.718 -9.719 11.588 1.00 92.75 88 GLY A O 1
ATOM 694 N N . LEU A 1 89 ? 4.933 -9.052 10.370 1.00 95.69 89 LEU A N 1
ATOM 695 C CA . LEU A 1 89 ? 4.835 -10.262 9.549 1.00 95.69 89 LEU A CA 1
ATOM 696 C C . LEU A 1 89 ? 5.731 -10.182 8.315 1.00 95.69 89 LEU A C 1
ATOM 698 O O . LEU A 1 89 ? 6.163 -11.217 7.804 1.00 95.69 89 LEU A O 1
ATOM 702 N N . ILE A 1 90 ? 6.051 -8.963 7.896 1.00 95.38 90 ILE A N 1
ATOM 703 C CA . ILE A 1 90 ? 7.016 -8.671 6.844 1.00 95.38 90 ILE A CA 1
ATOM 704 C C . ILE A 1 90 ? 8.259 -8.026 7.455 1.00 95.38 90 ILE A C 1
ATOM 706 O O . ILE A 1 90 ? 8.161 -7.284 8.433 1.00 95.38 90 ILE A O 1
ATOM 710 N N . HIS A 1 91 ? 9.429 -8.341 6.906 1.00 94.12 91 HIS A N 1
ATOM 711 C CA . HIS A 1 91 ? 10.703 -7.783 7.351 1.00 94.12 91 HIS A CA 1
ATOM 712 C C . HIS A 1 91 ? 11.370 -7.055 6.191 1.00 94.12 91 HIS A C 1
ATOM 714 O O . HIS A 1 91 ? 11.951 -7.671 5.299 1.00 94.12 91 HIS A O 1
ATOM 720 N N . VAL A 1 92 ? 11.257 -5.733 6.201 1.00 91.00 92 VAL A N 1
ATOM 721 C CA . VAL A 1 92 ? 11.700 -4.857 5.116 1.00 91.00 92 VAL A CA 1
ATOM 722 C C . VAL A 1 92 ? 12.585 -3.756 5.675 1.00 91.00 92 VAL A C 1
ATOM 724 O O . VAL A 1 92 ? 12.492 -3.410 6.851 1.00 91.00 92 VAL A O 1
ATOM 727 N N . VAL A 1 93 ? 13.452 -3.207 4.830 1.00 88.38 93 VAL A N 1
ATOM 728 C CA . VAL A 1 93 ? 14.360 -2.118 5.209 1.00 88.38 93 VAL A CA 1
ATOM 729 C C . VAL A 1 93 ? 13.571 -0.822 5.409 1.00 88.38 93 VAL A C 1
ATOM 731 O O . VAL A 1 93 ? 13.944 0.007 6.232 1.00 88.38 93 VAL A O 1
ATOM 734 N N . GLY A 1 94 ? 12.463 -0.637 4.682 1.00 82.31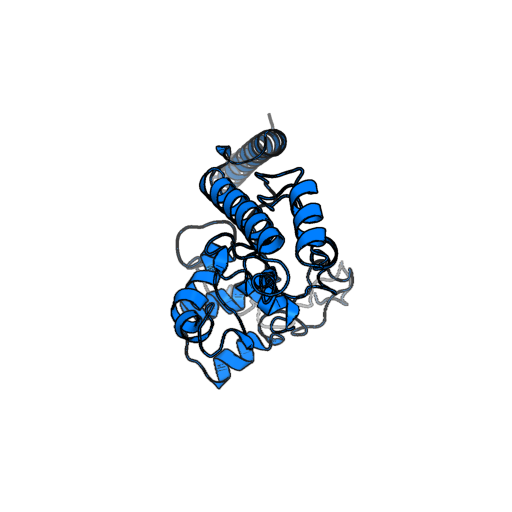 94 GLY A N 1
ATOM 735 C CA . GLY A 1 94 ? 11.688 0.605 4.697 1.00 82.31 94 GLY A CA 1
ATOM 736 C C . GLY A 1 94 ? 12.518 1.771 4.153 1.00 82.31 94 GLY A C 1
ATOM 737 O O . GLY A 1 94 ? 13.299 1.589 3.220 1.00 82.31 94 GLY A O 1
ATOM 738 N N . ALA A 1 95 ? 12.413 2.952 4.768 1.00 74.56 95 ALA A N 1
ATOM 739 C CA . ALA A 1 95 ? 13.320 4.086 4.523 1.00 74.56 95 ALA A CA 1
ATOM 740 C C . ALA A 1 95 ? 14.674 3.928 5.252 1.00 74.56 95 ALA A C 1
ATOM 742 O O . ALA A 1 95 ? 15.285 4.920 5.638 1.00 74.56 95 ALA A O 1
ATOM 743 N N . GLY A 1 96 ? 15.053 2.679 5.530 1.00 65.69 96 GLY A N 1
ATOM 744 C CA . GLY A 1 96 ? 15.967 2.264 6.580 1.00 65.69 96 GLY A CA 1
ATOM 745 C C . GLY A 1 96 ? 17.410 2.753 6.475 1.00 65.69 96 GLY A C 1
ATOM 746 O O . GLY A 1 96 ? 17.753 3.629 5.684 1.00 65.69 96 GLY A O 1
ATOM 747 N N . PRO A 1 97 ? 18.270 2.213 7.346 1.00 66.12 97 PRO A N 1
ATOM 748 C CA . PRO A 1 97 ? 19.577 2.783 7.635 1.00 66.12 97 PRO A CA 1
ATOM 749 C C . PRO A 1 97 ? 20.456 2.883 6.380 1.00 66.12 97 PRO A C 1
ATOM 751 O O . PRO A 1 97 ? 20.443 2.001 5.526 1.00 66.12 97 PRO A O 1
ATOM 754 N N . ALA A 1 98 ? 21.277 3.935 6.293 1.00 68.12 98 ALA A N 1
ATOM 755 C CA . ALA A 1 98 ? 22.228 4.128 5.191 1.00 68.12 98 ALA A CA 1
ATOM 756 C C . ALA A 1 98 ? 23.277 2.997 5.082 1.00 68.12 98 ALA A C 1
ATOM 758 O O . ALA A 1 98 ? 23.998 2.903 4.088 1.00 68.12 98 ALA A O 1
ATOM 759 N N . GLN A 1 99 ? 23.394 2.156 6.113 1.00 80.44 99 GLN A N 1
ATOM 760 C CA . GLN A 1 99 ? 24.293 1.015 6.160 1.00 80.44 99 GLN A CA 1
ATOM 761 C C . GLN A 1 99 ? 23.824 -0.136 5.260 1.00 80.44 99 GLN A C 1
ATOM 763 O O . GLN A 1 99 ? 22.642 -0.481 5.193 1.00 80.44 99 GLN A O 1
ATOM 768 N N . VAL A 1 100 ? 24.798 -0.800 4.637 1.00 83.81 100 VAL A N 1
ATOM 769 C CA . VAL A 1 100 ? 24.587 -2.042 3.888 1.00 83.81 100 VAL A CA 1
ATOM 770 C C . VAL A 1 100 ? 24.002 -3.107 4.815 1.00 83.81 100 VAL A C 1
ATOM 772 O O . VAL A 1 100 ? 24.550 -3.380 5.882 1.00 83.81 100 VAL A O 1
ATOM 775 N N . GLN A 1 101 ? 22.891 -3.703 4.392 1.00 87.62 101 GLN A N 1
ATOM 776 C CA . GLN A 1 101 ? 22.245 -4.796 5.111 1.00 87.62 101 GLN A CA 1
ATOM 777 C C . GLN A 1 101 ? 22.955 -6.121 4.830 1.00 87.62 101 GLN A C 1
ATOM 779 O O . GLN A 1 101 ? 23.452 -6.351 3.724 1.00 87.62 101 GLN A O 1
ATOM 784 N N . SER A 1 102 ? 22.981 -7.007 5.824 1.00 90.94 102 SER A N 1
ATOM 785 C CA . SER A 1 102 ? 23.508 -8.360 5.648 1.00 90.94 102 SER A CA 1
ATOM 786 C C . SER A 1 102 ? 22.662 -9.151 4.648 1.00 90.94 102 SER A C 1
ATOM 788 O O . SER A 1 102 ? 21.452 -8.956 4.527 1.00 90.94 102 SER A O 1
ATOM 790 N N . ALA A 1 103 ? 23.291 -10.086 3.936 1.00 90.25 103 ALA A N 1
ATOM 791 C CA . ALA A 1 103 ? 22.566 -10.984 3.043 1.00 90.25 103 ALA A CA 1
ATOM 792 C C . ALA A 1 103 ? 21.460 -11.737 3.805 1.00 90.25 103 ALA A C 1
ATOM 794 O O . ALA A 1 103 ? 21.676 -12.178 4.935 1.00 90.25 103 ALA A O 1
ATOM 795 N N . PHE A 1 104 ? 20.288 -11.874 3.178 1.00 90.69 104 PHE A N 1
ATOM 796 C CA . PHE A 1 104 ? 19.099 -12.539 3.731 1.00 90.69 104 PHE A CA 1
ATOM 797 C C . PHE A 1 104 ? 18.545 -11.949 5.041 1.00 90.69 104 PHE A C 1
ATOM 799 O O . PHE A 1 104 ? 17.677 -12.562 5.658 1.00 90.69 104 PHE A O 1
ATOM 806 N N . SER A 1 105 ? 18.996 -10.765 5.476 1.00 92.75 105 SER A N 1
ATOM 807 C CA . SER A 1 105 ? 18.484 -10.144 6.705 1.00 92.75 105 SER A CA 1
ATOM 808 C C . SER A 1 105 ? 17.134 -9.448 6.528 1.00 92.75 105 SER A C 1
ATOM 810 O O . SER A 1 105 ? 16.545 -9.025 7.514 1.00 92.75 105 SER A O 1
ATOM 812 N N . TRP A 1 106 ? 16.650 -9.303 5.295 1.00 94.06 106 TRP A N 1
ATOM 813 C CA . TRP A 1 106 ? 15.379 -8.671 4.949 1.00 94.06 106 TRP A CA 1
ATOM 814 C C . TRP A 1 106 ? 14.781 -9.309 3.691 1.00 94.06 106 TRP A C 1
ATOM 816 O O . TRP A 1 106 ? 15.389 -10.196 3.088 1.00 94.06 106 TRP A O 1
ATOM 826 N N . GLY A 1 107 ? 13.577 -8.876 3.323 1.00 96.06 107 GLY A N 1
ATOM 827 C CA . GLY A 1 107 ? 12.849 -9.374 2.163 1.00 96.06 107 GLY A CA 1
ATOM 828 C C . GLY A 1 107 ? 12.078 -10.655 2.466 1.00 96.06 107 GLY A C 1
ATOM 829 O O . GLY A 1 107 ? 11.720 -10.949 3.613 1.00 96.06 107 GLY A O 1
ATOM 830 N N . SER A 1 108 ? 11.801 -11.421 1.420 1.00 96.88 108 SER A N 1
ATOM 831 C CA . SER A 1 108 ? 11.005 -12.646 1.448 1.00 96.88 108 SER A CA 1
ATOM 832 C C . SER A 1 108 ? 11.520 -13.666 2.465 1.00 96.88 108 SER A C 1
ATOM 834 O O . SER A 1 108 ? 10.747 -14.182 3.269 1.00 96.88 108 SER A O 1
ATOM 836 N N . HIS A 1 109 ? 12.835 -13.889 2.501 1.00 94.94 109 HIS A N 1
ATOM 837 C CA . HIS A 1 109 ? 13.473 -14.899 3.348 1.00 94.94 109 HIS A CA 1
ATOM 838 C C . HIS A 1 109 ? 13.362 -14.588 4.846 1.00 94.94 109 HIS A C 1
ATOM 840 O O . HIS A 1 109 ? 13.171 -15.492 5.658 1.00 94.94 109 HIS A O 1
ATOM 846 N N . ALA A 1 110 ? 13.464 -13.311 5.220 1.00 96.38 110 ALA A N 1
ATOM 847 C CA . ALA A 1 110 ? 13.365 -12.872 6.612 1.00 96.38 110 ALA A CA 1
ATOM 848 C C . ALA A 1 110 ? 11.908 -12.685 7.079 1.00 96.38 110 ALA A C 1
ATOM 850 O O . ALA A 1 110 ? 11.638 -12.560 8.277 1.00 96.38 110 ALA A O 1
ATOM 851 N N . SER A 1 111 ? 10.954 -12.648 6.146 1.00 97.62 111 SER A N 1
ATOM 852 C CA . SER A 1 111 ? 9.553 -12.352 6.436 1.00 97.62 111 SER A CA 1
ATOM 853 C C . SER A 1 111 ? 8.805 -13.581 6.955 1.00 97.62 111 SER A C 1
ATOM 855 O O . SER A 1 111 ? 8.706 -14.613 6.289 1.00 97.62 111 SER A O 1
ATOM 857 N N . LYS A 1 112 ? 8.182 -13.449 8.134 1.00 97.00 112 LYS A N 1
ATOM 858 C CA . LYS A 1 112 ? 7.353 -14.508 8.740 1.00 97.00 112 LYS A CA 1
ATOM 859 C C . LYS A 1 112 ? 6.200 -14.921 7.829 1.00 97.00 112 LYS A C 1
ATOM 861 O O . LYS A 1 112 ? 5.823 -16.086 7.848 1.00 97.00 112 LYS A O 1
ATOM 866 N N . LEU A 1 113 ? 5.654 -13.987 7.050 1.00 96.75 113 LEU A N 1
ATOM 867 C CA . LEU A 1 113 ? 4.586 -14.249 6.088 1.00 96.75 113 LEU A CA 1
ATOM 868 C C . LEU A 1 113 ? 4.959 -15.378 5.114 1.00 96.75 113 LEU A C 1
ATOM 870 O O . LEU A 1 113 ? 4.218 -16.351 5.010 1.00 96.75 113 LEU A O 1
ATOM 874 N N . VAL A 1 114 ? 6.127 -15.293 4.467 1.00 97.00 114 VAL A N 1
ATOM 875 C CA . VAL A 1 114 ? 6.579 -16.296 3.484 1.00 97.00 114 VAL A CA 1
ATOM 876 C C . VAL A 1 114 ? 6.795 -17.644 4.152 1.00 97.00 114 VAL A C 1
ATOM 878 O O . VAL A 1 114 ? 6.297 -18.654 3.660 1.00 97.00 114 VAL A O 1
ATOM 881 N N . LYS A 1 115 ? 7.445 -17.653 5.323 1.00 95.12 115 LYS A N 1
ATOM 882 C CA . LYS A 1 115 ? 7.634 -18.874 6.111 1.00 95.12 115 LYS A CA 1
ATOM 883 C C . LYS A 1 115 ? 6.298 -19.558 6.428 1.00 95.12 115 LYS A C 1
ATOM 885 O O . LYS A 1 115 ? 6.164 -20.762 6.247 1.00 95.12 115 LYS A O 1
ATOM 890 N N . ARG A 1 116 ? 5.292 -18.793 6.869 1.00 93.62 116 ARG A N 1
ATOM 891 C CA . ARG A 1 116 ? 3.961 -19.326 7.199 1.00 93.62 116 ARG A CA 1
ATOM 892 C C . ARG A 1 116 ? 3.241 -19.897 5.984 1.00 93.62 116 ARG A C 1
ATOM 894 O O . ARG A 1 116 ? 2.620 -20.949 6.131 1.00 93.62 116 ARG A O 1
ATOM 901 N N . ILE A 1 117 ? 3.339 -19.221 4.836 1.00 94.62 117 ILE A N 1
ATOM 902 C CA . ILE A 1 117 ? 2.797 -19.707 3.565 1.00 94.62 117 ILE A CA 1
ATOM 903 C C . ILE A 1 117 ? 3.458 -21.045 3.236 1.00 94.62 117 ILE A C 1
ATOM 905 O O . ILE A 1 117 ? 2.767 -22.048 3.215 1.00 94.62 117 ILE A O 1
ATOM 909 N N . GLN A 1 118 ? 4.786 -21.105 3.124 1.00 92.38 118 GLN A N 1
ATOM 910 C CA . GLN A 1 118 ? 5.497 -22.334 2.744 1.00 92.38 118 GLN A CA 1
ATOM 911 C C . GLN A 1 118 ? 5.234 -23.529 3.675 1.00 92.38 118 GLN A C 1
ATOM 913 O O . GLN A 1 118 ? 5.202 -24.666 3.214 1.00 92.38 118 GLN A O 1
ATOM 918 N N . GLU A 1 119 ? 5.053 -23.292 4.976 1.00 92.06 119 GLU A N 1
ATOM 919 C CA . GLU A 1 119 ? 4.803 -24.359 5.952 1.00 92.06 119 GLU A CA 1
ATOM 920 C C . GLU A 1 119 ? 3.361 -24.888 5.929 1.00 92.06 119 GLU A C 1
ATOM 922 O O . GLU A 1 119 ? 3.147 -26.070 6.187 1.00 92.06 119 GLU A O 1
ATOM 927 N N . ASN A 1 120 ? 2.365 -24.028 5.686 1.00 84.94 120 ASN A N 1
ATOM 928 C CA . ASN A 1 120 ? 0.963 -24.344 5.999 1.00 84.94 120 ASN A CA 1
ATOM 929 C C . ASN A 1 120 ? -0.020 -24.078 4.853 1.00 84.94 120 ASN A C 1
ATOM 931 O O . ASN A 1 120 ? -1.213 -24.330 5.016 1.00 84.94 120 ASN A O 1
ATOM 935 N N . TYR A 1 121 ? 0.434 -23.537 3.721 1.00 83.38 121 TYR A N 1
ATOM 936 C CA . TYR A 1 121 ? -0.446 -23.096 2.644 1.00 83.38 121 TYR A CA 1
ATOM 937 C C . TYR A 1 121 ? 0.214 -23.230 1.268 1.00 83.38 121 TYR A C 1
ATOM 939 O O . TYR A 1 121 ? 1.396 -22.962 1.093 1.00 83.38 121 TYR A O 1
ATOM 947 N N . HIS A 1 122 ? -0.551 -23.638 0.260 1.00 83.44 122 HIS A N 1
ATOM 948 C CA . HIS A 1 122 ? -0.030 -23.791 -1.098 1.00 83.44 122 HIS A CA 1
ATOM 949 C C . HIS A 1 122 ? -0.681 -22.750 -2.002 1.00 83.44 122 HIS A C 1
ATOM 951 O O . HIS A 1 122 ? -1.874 -22.826 -2.288 1.00 83.44 122 HIS A O 1
ATOM 957 N N . LEU A 1 123 ? 0.112 -21.768 -2.424 1.00 95.50 123 LEU A N 1
ATOM 958 C CA . LEU A 1 123 ? -0.260 -20.824 -3.473 1.00 95.50 123 LEU A CA 1
ATOM 959 C C . LEU A 1 123 ? 0.167 -21.386 -4.832 1.00 95.50 123 LEU A C 1
ATOM 961 O O . LEU A 1 123 ? 1.123 -22.160 -4.917 1.00 95.50 123 LEU A O 1
ATOM 965 N N . ASP A 1 124 ? -0.511 -20.968 -5.900 1.00 96.62 124 ASP A N 1
ATOM 966 C CA . ASP A 1 124 ? 0.032 -21.157 -7.246 1.00 96.62 124 ASP A CA 1
ATOM 967 C C . ASP A 1 124 ? 1.346 -20.370 -7.428 1.00 96.62 124 ASP A C 1
ATOM 969 O O . ASP A 1 124 ? 1.638 -19.438 -6.672 1.00 96.62 124 ASP A O 1
ATOM 973 N N . ALA A 1 125 ? 2.150 -20.767 -8.420 1.00 95.62 125 ALA A N 1
ATOM 974 C CA . ALA A 1 125 ? 3.486 -20.208 -8.636 1.00 95.62 125 ALA A CA 1
ATOM 975 C C . ALA A 1 125 ? 3.464 -18.683 -8.836 1.00 95.62 125 ALA A C 1
ATOM 977 O O . ALA A 1 125 ? 4.240 -17.975 -8.203 1.00 95.62 125 ALA A O 1
ATOM 978 N N . GLU A 1 126 ? 2.525 -18.171 -9.637 1.00 97.06 126 GLU A N 1
ATOM 979 C CA . GLU A 1 126 ? 2.382 -16.733 -9.879 1.00 97.06 126 GLU A CA 1
ATOM 980 C C . GLU A 1 126 ? 2.049 -15.973 -8.588 1.00 97.06 126 GLU A C 1
ATOM 982 O O . GLU A 1 126 ? 2.651 -14.945 -8.277 1.00 97.06 126 GLU A O 1
ATOM 987 N N . SER A 1 127 ? 1.106 -16.492 -7.808 1.00 98.00 127 SER A N 1
ATOM 988 C CA . SER A 1 127 ? 0.685 -15.893 -6.542 1.00 98.00 127 SER A CA 1
ATOM 989 C C . SER A 1 127 ? 1.814 -15.874 -5.512 1.00 98.00 127 SER A C 1
ATOM 991 O O . SER A 1 127 ? 1.976 -14.893 -4.783 1.00 98.00 127 SER A O 1
ATOM 993 N N . PHE A 1 128 ? 2.624 -16.933 -5.466 1.00 97.50 128 PHE A N 1
ATOM 994 C CA . PHE A 1 128 ? 3.800 -16.984 -4.605 1.00 97.50 128 PHE A CA 1
ATOM 995 C C . PHE A 1 128 ? 4.886 -15.995 -5.057 1.00 97.50 128 PHE A C 1
ATOM 997 O O . PHE A 1 128 ? 5.395 -15.227 -4.235 1.00 97.50 128 PHE A O 1
ATOM 1004 N N . ASP A 1 129 ? 5.180 -15.947 -6.358 1.00 97.12 129 ASP A N 1
ATOM 1005 C CA . ASP A 1 129 ? 6.158 -15.027 -6.946 1.00 97.12 129 ASP A CA 1
ATOM 1006 C C . ASP A 1 129 ? 5.804 -13.566 -6.669 1.00 97.12 129 ASP A C 1
ATOM 1008 O O . ASP A 1 129 ? 6.684 -12.768 -6.338 1.00 97.12 129 ASP A O 1
ATOM 1012 N N . ARG A 1 130 ? 4.519 -13.206 -6.761 1.00 98.06 130 ARG A N 1
ATOM 1013 C CA . ARG A 1 130 ? 4.008 -11.863 -6.451 1.00 98.06 130 ARG A CA 1
ATOM 1014 C C . ARG A 1 130 ? 4.325 -11.438 -5.018 1.00 98.06 130 ARG A C 1
ATOM 1016 O O . ARG A 1 130 ? 4.820 -10.329 -4.811 1.00 98.06 130 ARG A O 1
ATOM 1023 N N . ILE A 1 131 ? 4.094 -12.317 -4.041 1.00 98.12 131 ILE A N 1
ATOM 1024 C CA . ILE A 1 131 ? 4.385 -12.037 -2.626 1.00 98.12 131 ILE A CA 1
ATOM 1025 C C . ILE A 1 131 ? 5.894 -11.922 -2.392 1.00 98.12 131 ILE A C 1
ATOM 1027 O O . ILE A 1 131 ? 6.345 -10.965 -1.764 1.00 98.12 131 ILE A O 1
ATOM 1031 N N . VAL A 1 132 ? 6.683 -12.876 -2.893 1.00 97.50 132 VAL A N 1
ATOM 1032 C CA . VAL A 1 132 ? 8.143 -12.885 -2.705 1.00 97.50 132 VAL A CA 1
ATOM 1033 C C . VAL A 1 132 ? 8.782 -11.659 -3.350 1.00 97.50 132 VAL A C 1
ATOM 1035 O O . VAL A 1 132 ? 9.547 -10.951 -2.696 1.00 97.50 132 VAL A O 1
ATOM 1038 N N . THR A 1 133 ? 8.393 -11.346 -4.587 1.00 97.25 133 THR A N 1
ATOM 1039 C CA . THR A 1 133 ? 8.907 -10.190 -5.329 1.00 97.25 133 THR A CA 1
ATOM 1040 C C . THR A 1 133 ? 8.537 -8.885 -4.636 1.00 97.25 133 THR A C 1
ATOM 1042 O O . THR A 1 133 ? 9.390 -8.019 -4.486 1.00 97.25 133 THR A O 1
ATOM 1045 N N . TRP A 1 134 ? 7.301 -8.737 -4.152 1.00 97.81 134 TRP A N 1
ATOM 1046 C CA . TRP A 1 134 ? 6.901 -7.557 -3.381 1.00 97.81 134 TRP A CA 1
ATOM 1047 C C . TRP A 1 134 ? 7.808 -7.321 -2.168 1.00 97.81 134 TRP A C 1
ATOM 1049 O O . TRP A 1 134 ? 8.297 -6.208 -1.971 1.00 97.81 134 TRP A O 1
ATOM 1059 N N . LEU A 1 135 ? 8.072 -8.364 -1.380 1.00 97.81 135 LEU A N 1
ATOM 1060 C CA . LEU A 1 135 ? 8.918 -8.266 -0.190 1.00 97.81 135 LEU A CA 1
ATOM 1061 C C . LEU A 1 135 ? 10.372 -7.945 -0.547 1.00 97.81 135 LEU A C 1
ATOM 1063 O O . LEU A 1 135 ? 10.982 -7.086 0.090 1.00 97.81 135 LEU A O 1
ATOM 1067 N N . ASP A 1 136 ? 10.905 -8.584 -1.588 1.00 96.62 136 ASP A N 1
ATOM 1068 C CA . ASP A 1 136 ? 12.279 -8.370 -2.061 1.00 96.62 136 ASP A CA 1
ATOM 1069 C C . ASP A 1 136 ? 12.467 -7.000 -2.733 1.00 96.62 136 ASP A C 1
ATOM 1071 O O . ASP A 1 136 ? 13.570 -6.455 -2.747 1.00 96.62 136 ASP A O 1
ATOM 1075 N N . LEU A 1 137 ? 11.382 -6.379 -3.204 1.00 94.88 137 LEU A N 1
ATOM 1076 C CA . LEU A 1 137 ? 11.348 -4.985 -3.653 1.00 94.88 137 LEU A CA 1
ATOM 1077 C C . LEU A 1 137 ? 11.231 -3.971 -2.504 1.00 94.88 137 LEU A C 1
ATOM 1079 O O . LEU A 1 137 ? 11.043 -2.785 -2.771 1.00 94.88 137 LEU A O 1
ATOM 1083 N N . ASN A 1 138 ? 11.367 -4.403 -1.244 1.00 94.12 138 ASN A N 1
ATOM 1084 C CA . ASN A 1 138 ? 11.207 -3.580 -0.038 1.00 94.12 138 ASN A CA 1
ATOM 1085 C C . ASN A 1 138 ? 9.747 -3.164 0.238 1.00 94.12 138 ASN A C 1
ATOM 1087 O O . ASN A 1 138 ? 9.487 -2.100 0.796 1.00 94.12 138 ASN A O 1
ATOM 1091 N N . ALA A 1 139 ? 8.801 -4.019 -0.157 1.00 95.62 139 ALA A N 1
ATOM 1092 C CA . ALA A 1 139 ? 7.361 -3.887 0.048 1.00 95.62 139 ALA A CA 1
ATOM 1093 C C . ALA A 1 139 ? 6.736 -2.532 -0.353 1.00 95.62 139 ALA A C 1
ATOM 1095 O O . ALA A 1 139 ? 6.013 -1.939 0.445 1.00 95.62 139 ALA A O 1
ATOM 1096 N N . PRO A 1 140 ? 6.941 -2.022 -1.581 1.00 94.81 140 PRO A N 1
ATOM 1097 C CA . PRO A 1 140 ? 6.308 -0.777 -2.004 1.00 94.81 140 PRO A CA 1
ATOM 1098 C C . PRO A 1 140 ? 4.779 -0.920 -2.053 1.00 94.81 140 PRO A C 1
ATOM 1100 O O . PRO A 1 140 ? 4.259 -1.955 -2.477 1.00 94.81 140 PRO A O 1
ATOM 1103 N N . TYR A 1 141 ? 4.060 0.137 -1.661 1.00 94.44 141 TYR A N 1
ATOM 1104 C CA . TYR A 1 141 ? 2.600 0.204 -1.795 1.00 94.44 141 TYR A CA 1
ATOM 1105 C C . TYR A 1 141 ? 2.177 0.860 -3.114 1.00 94.44 141 TYR A C 1
ATOM 1107 O O . TYR A 1 141 ? 1.584 0.221 -3.986 1.00 94.44 141 TYR A O 1
ATOM 1115 N N . TYR A 1 142 ? 2.505 2.149 -3.262 1.00 93.56 142 TYR A N 1
ATOM 1116 C CA . TYR A 1 142 ? 2.127 2.963 -4.413 1.00 93.56 142 TYR A CA 1
ATOM 1117 C C . TYR A 1 142 ? 3.118 2.792 -5.573 1.00 93.56 142 TYR A C 1
ATOM 1119 O O . TYR A 1 142 ? 4.326 2.812 -5.341 1.00 93.56 142 TYR A O 1
ATOM 1127 N N . PRO A 1 143 ? 2.635 2.722 -6.827 1.00 92.31 143 PRO A N 1
ATOM 1128 C CA . PRO A 1 143 ? 3.490 2.635 -8.010 1.00 92.31 143 PRO A CA 1
ATOM 1129 C C . PRO A 1 143 ? 4.182 3.950 -8.380 1.00 92.31 143 PRO A C 1
ATOM 1131 O O . PRO A 1 143 ? 5.116 3.951 -9.178 1.00 92.31 143 PRO A O 1
ATOM 1134 N N . SER A 1 144 ? 3.713 5.078 -7.847 1.00 88.25 144 SER A N 1
ATOM 1135 C CA . SER A 1 144 ? 4.239 6.407 -8.143 1.00 88.25 144 SER A CA 1
ATOM 1136 C C . SER A 1 144 ? 4.105 7.322 -6.928 1.00 88.25 144 SER A C 1
ATOM 1138 O O . SER A 1 144 ? 3.334 7.046 -6.009 1.00 88.25 144 SER A O 1
ATOM 1140 N N . TYR A 1 145 ? 4.826 8.441 -6.932 1.00 87.31 145 TYR A N 1
ATOM 1141 C CA . TYR A 1 145 ? 4.718 9.474 -5.894 1.00 87.31 145 TYR A CA 1
ATOM 1142 C C . TYR A 1 145 ? 3.557 10.452 -6.116 1.00 87.31 145 TYR A C 1
ATOM 1144 O O . TYR A 1 145 ? 3.273 11.253 -5.232 1.00 87.31 145 TYR A O 1
ATOM 1152 N N . GLY A 1 146 ? 2.894 10.395 -7.274 1.00 90.00 146 GLY A N 1
ATOM 1153 C CA . GLY A 1 146 ? 1.864 11.357 -7.649 1.00 90.00 146 GLY A CA 1
ATOM 1154 C C . GLY A 1 146 ? 0.619 11.266 -6.767 1.00 90.00 146 GLY A C 1
ATOM 1155 O O . GLY A 1 146 ? 0.146 10.169 -6.472 1.00 90.00 146 GLY A O 1
ATOM 1156 N N . SER A 1 147 ? 0.082 12.413 -6.360 1.00 92.06 147 SER A N 1
ATOM 1157 C CA . SER A 1 147 ? -0.989 12.538 -5.374 1.00 92.06 147 SER A CA 1
ATOM 1158 C C . SER A 1 147 ? -2.252 13.185 -5.946 1.00 92.06 147 SER A C 1
ATOM 1160 O O . SER A 1 147 ? -2.187 14.170 -6.677 1.00 92.06 147 SER A O 1
ATOM 1162 N N . ALA A 1 148 ? -3.417 12.668 -5.547 1.00 92.12 148 ALA A N 1
ATOM 1163 C CA . ALA A 1 148 ? -4.715 13.324 -5.730 1.00 92.12 148 ALA A CA 1
ATOM 1164 C C . ALA A 1 148 ? -5.073 14.277 -4.568 1.00 92.12 148 ALA A C 1
ATOM 1166 O O . ALA A 1 148 ? -5.899 15.174 -4.732 1.00 92.12 148 ALA A O 1
ATOM 1167 N N . TYR A 1 149 ? -4.437 14.103 -3.408 1.00 93.81 149 TYR A N 1
ATOM 1168 C CA . TYR A 1 149 ? -4.774 14.759 -2.145 1.00 93.81 149 TYR A CA 1
ATOM 1169 C C . TYR A 1 149 ? -3.518 15.358 -1.489 1.00 93.81 149 TYR A C 1
ATOM 1171 O O . TYR A 1 149 ? -3.095 14.888 -0.432 1.00 93.81 149 TYR A O 1
ATOM 1179 N N . PRO A 1 150 ? -2.875 16.358 -2.117 1.00 93.25 150 PRO A N 1
ATOM 1180 C CA . PRO A 1 150 ? -1.541 16.820 -1.724 1.00 93.25 150 PRO A CA 1
ATOM 1181 C C . PRO A 1 150 ? -1.492 17.423 -0.313 1.00 93.25 150 PRO A C 1
ATOM 1183 O O . PRO A 1 150 ? -0.467 17.311 0.353 1.00 93.25 150 PRO A O 1
ATOM 1186 N N . ASP A 1 151 ? -2.597 18.011 0.148 1.00 93.88 151 ASP A N 1
ATOM 1187 C CA . ASP A 1 151 ? -2.698 18.690 1.448 1.00 93.88 151 ASP A CA 1
ATOM 1188 C C . ASP A 1 151 ? -3.223 17.775 2.569 1.00 93.88 151 ASP A C 1
ATOM 1190 O O . ASP A 1 151 ? -3.332 18.184 3.727 1.00 93.88 151 ASP A O 1
ATOM 1194 N N . ASN A 1 152 ? -3.558 16.526 2.237 1.00 94.69 152 ASN A N 1
ATOM 1195 C CA . ASN A 1 152 ? -4.113 15.564 3.181 1.00 94.69 152 ASN A CA 1
ATOM 1196 C C . ASN A 1 152 ? -3.016 14.646 3.747 1.00 94.69 152 ASN A C 1
ATOM 1198 O O . ASN A 1 152 ? -1.942 14.509 3.153 1.00 94.69 152 ASN A O 1
ATOM 1202 N N . PRO A 1 153 ? -3.269 13.967 4.883 1.00 91.94 153 PRO A N 1
ATOM 1203 C CA . PRO A 1 153 ? -2.325 13.025 5.473 1.00 91.94 153 PRO A CA 1
ATOM 1204 C C . PRO A 1 153 ? -1.720 12.039 4.465 1.00 91.94 153 PRO A C 1
ATOM 1206 O O . PRO A 1 153 ? -2.417 11.425 3.651 1.00 91.94 153 PRO A O 1
ATOM 1209 N N . GLY A 1 154 ? -0.389 11.932 4.502 1.00 89.12 154 GLY A N 1
ATOM 1210 C CA . GLY A 1 154 ? 0.394 11.084 3.601 1.00 89.12 154 GLY A CA 1
ATOM 1211 C C . GLY A 1 154 ? 0.329 11.470 2.119 1.00 89.12 154 GLY A C 1
ATOM 1212 O O . GLY A 1 154 ? 0.817 10.709 1.290 1.00 89.12 154 GLY A O 1
ATOM 1213 N N . GLY A 1 155 ? -0.294 12.599 1.760 1.00 91.19 155 GLY A N 1
ATOM 1214 C CA . GLY A 1 155 ? -0.593 12.947 0.371 1.00 91.19 155 GLY A CA 1
ATOM 1215 C C . GLY A 1 155 ? -1.568 11.964 -0.290 1.00 91.19 155 GLY A C 1
ATOM 1216 O O . GLY A 1 155 ? -1.583 11.836 -1.514 1.00 91.19 155 GLY A O 1
ATOM 1217 N N . ARG A 1 156 ? -2.314 11.181 0.496 1.00 92.19 156 ARG A N 1
ATOM 1218 C CA . ARG A 1 156 ? -3.143 10.071 -0.002 1.00 92.19 156 ARG A CA 1
ATOM 1219 C C . ARG A 1 156 ? -4.520 10.041 0.627 1.00 92.19 156 ARG A C 1
ATOM 1221 O O . ARG A 1 156 ? -5.459 9.688 -0.069 1.00 92.19 156 ARG A O 1
ATOM 1228 N N . SER A 1 157 ? -4.655 10.447 1.884 1.00 94.81 157 SER A N 1
ATOM 1229 C CA . SER A 1 157 ? -5.936 10.378 2.583 1.00 94.81 157 SER A CA 1
ATOM 1230 C C . SER A 1 157 ? -7.032 11.131 1.842 1.00 94.81 157 SER A C 1
ATOM 1232 O O . SER A 1 157 ? -6.829 12.297 1.495 1.00 94.81 157 SER A O 1
ATOM 1234 N N . PRO A 1 158 ? -8.217 10.526 1.641 1.00 95.88 158 PRO A N 1
ATOM 1235 C CA . PRO A 1 158 ? -9.355 11.279 1.156 1.00 95.88 158 PRO A CA 1
ATOM 1236 C C . PRO A 1 158 ? -9.834 12.268 2.221 1.00 95.88 158 PRO A C 1
ATOM 1238 O O . PRO A 1 158 ? -10.391 13.292 1.859 1.00 95.88 158 PRO A O 1
ATOM 1241 N N . LEU A 1 159 ? -9.578 12.037 3.512 1.00 97.06 159 LEU A N 1
ATOM 1242 C CA . LEU A 1 159 ? -9.908 12.972 4.590 1.00 97.06 159 LEU A CA 1
ATOM 1243 C C . LEU A 1 159 ? -8.842 14.058 4.761 1.00 97.06 159 LEU A C 1
ATOM 1245 O O . LEU A 1 159 ? -7.644 13.768 4.743 1.00 97.06 159 LEU A O 1
ATOM 1249 N N . SER A 1 160 ? -9.293 15.287 4.990 1.00 96.75 160 SER A N 1
ATOM 1250 C CA . SER A 1 160 ? -8.475 16.441 5.368 1.00 96.75 160 SER A CA 1
ATOM 1251 C C . SER A 1 160 ? -7.918 16.317 6.789 1.00 96.75 160 SER A C 1
ATOM 1253 O O . SER A 1 160 ? -8.424 15.558 7.617 1.00 96.75 160 SER A O 1
ATOM 1255 N N . ALA A 1 161 ? -6.902 17.123 7.114 1.00 95.19 161 ALA A N 1
ATOM 1256 C CA . ALA A 1 161 ? -6.351 17.179 8.470 1.00 95.19 161 ALA A CA 1
ATOM 1257 C C . ALA A 1 161 ? -7.411 17.542 9.532 1.00 95.19 161 ALA A C 1
ATOM 1259 O O . ALA A 1 161 ? -7.381 16.996 10.633 1.00 95.19 161 ALA A O 1
ATOM 1260 N N . GLY A 1 162 ? -8.370 18.413 9.194 1.00 97.44 162 GLY A N 1
ATOM 1261 C CA . GLY A 1 162 ? -9.474 18.788 10.084 1.00 97.44 162 GLY A CA 1
ATOM 1262 C C . GLY A 1 162 ? -10.451 17.638 10.339 1.00 97.44 162 GLY A C 1
ATOM 1263 O O . GLY A 1 162 ? -10.820 17.391 11.483 1.00 97.44 162 GLY A O 1
ATOM 1264 N N . GLU A 1 163 ? -10.813 16.882 9.299 1.00 98.00 163 GLU A N 1
ATOM 1265 C CA . GLU A 1 163 ? -11.664 15.688 9.429 1.00 98.00 163 GLU A CA 1
ATOM 1266 C C . GLU A 1 163 ? -10.977 14.599 10.273 1.00 98.00 163 GLU A C 1
ATOM 1268 O O . GLU A 1 163 ? -11.610 13.987 11.132 1.00 98.00 163 GLU A O 1
ATOM 1273 N N . VAL A 1 164 ? -9.667 14.397 10.095 1.00 97.31 164 VAL A N 1
ATOM 1274 C CA . VAL A 1 164 ? -8.883 13.443 10.901 1.00 97.31 164 VAL A CA 1
ATOM 1275 C C . VAL A 1 164 ? -8.752 13.896 12.360 1.00 97.31 164 VAL A C 1
ATOM 1277 O O . VAL A 1 164 ? -8.855 13.074 13.276 1.00 97.31 164 VAL A O 1
ATOM 1280 N N . ALA A 1 165 ? -8.572 15.196 12.607 1.00 97.19 165 ALA A N 1
ATOM 1281 C CA . ALA A 1 165 ? -8.589 15.751 13.959 1.00 97.19 165 ALA A CA 1
ATOM 1282 C C . ALA A 1 165 ? -9.960 15.550 14.619 1.00 97.19 165 ALA A C 1
ATOM 1284 O O . ALA A 1 165 ? -10.036 15.088 15.756 1.00 97.19 165 ALA A O 1
ATOM 1285 N N . ARG A 1 166 ? -11.048 15.782 13.878 1.00 98.00 166 ARG A N 1
ATOM 1286 C CA . ARG A 1 166 ? -12.400 15.557 14.389 1.00 98.00 166 ARG A CA 1
ATOM 1287 C C . ARG A 1 166 ? -12.666 14.083 14.694 1.00 98.00 166 ARG A C 1
ATOM 1289 O O . ARG A 1 166 ? -13.188 13.767 15.758 1.00 98.00 166 ARG A O 1
ATOM 1296 N N . LEU A 1 167 ? -12.239 13.163 13.827 1.00 97.44 167 LEU A N 1
ATOM 1297 C CA . LEU A 1 167 ? -12.298 11.727 14.124 1.00 97.44 167 LEU A CA 1
ATOM 1298 C C . LEU A 1 167 ? -11.500 11.365 15.380 1.00 97.44 167 LEU A C 1
ATOM 1300 O O . LEU A 1 167 ? -11.952 10.527 16.162 1.00 97.44 167 LEU A O 1
ATOM 1304 N N . THR A 1 168 ? -10.352 12.007 15.606 1.00 97.00 168 THR A N 1
ATOM 1305 C CA . THR A 1 168 ? -9.562 11.817 16.834 1.00 97.00 168 THR A CA 1
ATOM 1306 C C . THR A 1 168 ? -10.362 12.220 18.073 1.00 97.00 168 THR A C 1
ATOM 1308 O O . THR A 1 168 ? -10.393 11.469 19.045 1.00 97.00 168 THR A O 1
ATOM 1311 N N . GLU A 1 169 ? -11.052 13.362 18.042 1.00 97.62 169 GLU A N 1
ATOM 1312 C CA . GLU A 1 169 ? -11.902 13.823 19.150 1.00 97.62 169 GLU A CA 1
ATOM 1313 C C . GLU A 1 169 ? -13.070 12.870 19.431 1.00 97.62 169 GLU A C 1
ATOM 1315 O O . GLU A 1 169 ? -13.375 12.590 20.589 1.00 97.62 169 GLU A O 1
ATOM 1320 N N . LEU A 1 170 ? -13.714 12.358 18.378 1.00 97.69 170 LEU A 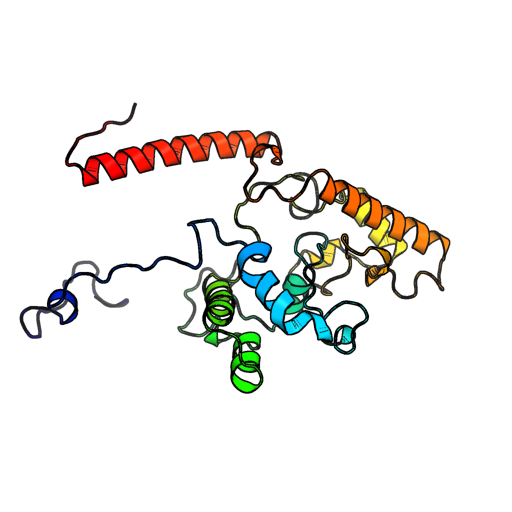N 1
ATOM 1321 C CA . LEU A 1 170 ? -14.896 11.500 18.491 1.00 97.69 170 LEU A CA 1
ATOM 1322 C C . LEU A 1 170 ? -14.563 10.090 18.994 1.00 97.69 170 LEU A C 1
ATOM 1324 O O . LEU A 1 170 ? -15.319 9.512 19.772 1.00 97.69 170 LEU A O 1
ATOM 1328 N N . THR A 1 171 ? -13.443 9.529 18.537 1.00 96.06 171 THR A N 1
ATOM 1329 C CA . THR A 1 171 ? -13.075 8.123 18.784 1.00 96.06 171 THR A CA 1
ATOM 1330 C C . THR A 1 171 ? -12.042 7.957 19.902 1.00 96.06 171 THR A C 1
ATOM 1332 O O . THR A 1 171 ? -11.902 6.868 20.460 1.00 96.06 171 THR A O 1
ATOM 1335 N N . GLY A 1 172 ? -11.306 9.023 20.237 1.00 94.50 172 GLY A N 1
ATOM 1336 C CA . GLY A 1 172 ? -10.147 8.992 21.135 1.00 94.50 172 GLY A CA 1
ATOM 1337 C C . GLY A 1 172 ? -8.875 8.410 20.500 1.00 94.50 172 GLY A C 1
ATOM 1338 O O . GLY A 1 172 ? -7.850 8.290 21.172 1.00 94.50 172 GLY A O 1
ATOM 1339 N N . ILE A 1 173 ? -8.925 8.041 19.219 1.00 93.62 173 ILE A N 1
ATOM 1340 C CA . ILE A 1 173 ? -7.841 7.390 18.481 1.00 93.62 173 ILE A CA 1
ATOM 1341 C C . ILE A 1 173 ? -6.987 8.462 17.810 1.00 93.62 173 ILE A C 1
ATOM 1343 O O . ILE A 1 173 ? -7.468 9.223 16.976 1.00 93.62 173 ILE A O 1
ATOM 1347 N N . LYS A 1 174 ? -5.699 8.530 18.156 1.00 92.06 174 LYS A N 1
ATOM 1348 C CA . LYS A 1 174 ? -4.773 9.538 17.619 1.00 92.06 174 LYS A CA 1
ATOM 1349 C C . LYS A 1 174 ? -4.237 9.117 16.254 1.00 92.06 174 LYS A C 1
ATOM 1351 O O . LYS A 1 174 ? -3.100 8.680 16.136 1.00 92.06 174 LYS A O 1
ATOM 1356 N N . PHE A 1 175 ? -5.046 9.268 15.210 1.00 91.44 175 PHE A N 1
ATOM 1357 C CA . PHE A 1 175 ? -4.709 8.815 13.853 1.00 91.44 175 PHE A CA 1
ATOM 1358 C C . PHE A 1 175 ? -3.362 9.335 13.330 1.00 91.44 175 PHE A C 1
ATOM 1360 O O . PHE A 1 175 ? -2.633 8.600 12.670 1.00 91.44 175 PHE A O 1
ATOM 1367 N N . VAL A 1 176 ? -3.003 10.579 13.661 1.00 83.81 176 VAL A N 1
ATOM 1368 C CA . VAL A 1 176 ? -1.714 11.176 13.272 1.00 83.81 176 VAL A CA 1
ATOM 1369 C C . VAL A 1 176 ? -0.510 10.430 13.849 1.00 83.81 176 VAL A C 1
ATOM 1371 O O . VAL A 1 176 ? 0.519 10.354 13.183 1.00 83.81 176 VAL A O 1
ATOM 1374 N N . ASP A 1 177 ? -0.643 9.823 15.034 1.00 84.50 177 ASP A N 1
ATOM 1375 C CA . ASP A 1 177 ? 0.432 9.031 15.637 1.00 84.50 177 ASP A CA 1
ATOM 1376 C C . ASP A 1 177 ? 0.686 7.746 14.837 1.00 84.50 177 ASP A C 1
ATOM 1378 O O . ASP A 1 177 ? 1.795 7.227 14.865 1.00 84.50 177 ASP A O 1
ATOM 1382 N N . TYR A 1 178 ? -0.302 7.241 14.093 1.00 77.50 178 TYR A N 1
ATOM 1383 C CA . TYR A 1 178 ? -0.204 5.974 13.352 1.00 77.50 178 TYR A CA 1
ATOM 1384 C C . TYR A 1 178 ? 0.307 6.129 11.927 1.00 77.50 178 TYR A C 1
ATOM 1386 O O . TYR A 1 178 ? 0.509 5.132 11.238 1.00 77.50 178 TYR A O 1
ATOM 1394 N N . LEU A 1 179 ? 0.573 7.365 11.504 1.00 76.38 179 LEU A N 1
ATOM 1395 C CA . LEU A 1 179 ? 1.400 7.625 10.329 1.00 76.38 179 LEU A CA 1
ATOM 1396 C C . LEU A 1 179 ? 2.879 7.306 10.607 1.00 76.38 179 LEU A C 1
ATOM 1398 O O . LEU A 1 179 ? 3.654 7.114 9.671 1.00 76.38 179 LEU A O 1
ATOM 1402 N N . ASP A 1 180 ? 3.270 7.227 11.883 1.00 78.31 180 ASP A N 1
ATOM 1403 C CA . ASP A 1 180 ? 4.556 6.685 12.308 1.00 78.31 180 ASP A CA 1
ATOM 1404 C C . ASP A 1 180 ? 4.483 5.152 12.337 1.00 78.31 180 ASP A C 1
ATOM 1406 O O . ASP A 1 180 ? 3.732 4.548 13.112 1.00 78.31 180 ASP A O 1
ATOM 1410 N N . TRP A 1 181 ? 5.302 4.514 11.499 1.00 70.75 181 TRP A N 1
ATOM 1411 C CA . TRP A 1 181 ? 5.361 3.059 11.361 1.00 70.75 181 TRP A CA 1
ATOM 1412 C C . TRP A 1 181 ? 5.642 2.343 12.691 1.00 70.75 181 TRP A C 1
ATOM 1414 O O . TRP A 1 181 ? 5.184 1.218 12.881 1.00 70.75 181 TRP A O 1
ATOM 1424 N N . ALA A 1 182 ? 6.352 2.985 13.627 1.00 73.62 182 ALA A N 1
ATOM 1425 C CA . ALA A 1 182 ? 6.687 2.400 14.924 1.00 73.62 182 ALA A CA 1
ATOM 1426 C C . ALA A 1 182 ? 5.505 2.392 15.911 1.00 73.62 182 ALA A C 1
ATOM 1428 O O . ALA A 1 182 ? 5.554 1.700 16.929 1.00 73.62 182 ALA A O 1
ATOM 1429 N N . LYS A 1 183 ? 4.454 3.171 15.636 1.00 78.56 183 LYS A N 1
ATOM 1430 C CA . LYS A 1 183 ? 3.307 3.379 16.533 1.00 78.56 183 LYS A CA 1
ATOM 1431 C C . LYS A 1 183 ? 1.986 2.892 15.948 1.00 78.56 183 LYS A C 1
ATOM 1433 O O . LYS A 1 183 ? 0.966 2.992 16.626 1.00 78.56 183 LYS A O 1
ATOM 1438 N N . ALA A 1 184 ? 1.986 2.385 14.716 1.00 74.81 184 ALA A N 1
ATOM 1439 C CA . ALA A 1 184 ? 0.779 1.997 14.000 1.00 74.81 184 ALA A CA 1
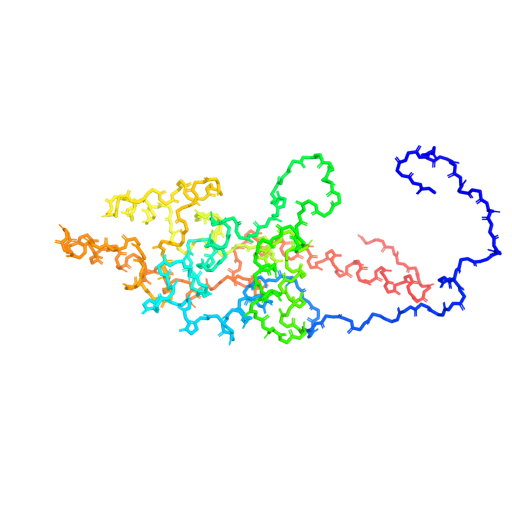ATOM 1440 C C . ALA A 1 184 ? -0.093 1.020 14.815 1.00 74.81 184 ALA A C 1
ATOM 1442 O O . ALA A 1 184 ? 0.323 -0.095 15.129 1.00 74.81 184 ALA A O 1
ATOM 1443 N N . LEU A 1 185 ? -1.341 1.407 15.112 1.00 79.69 185 LEU A N 1
ATOM 1444 C CA . LEU A 1 185 ? -2.332 0.503 15.717 1.00 79.69 185 LEU A CA 1
ATOM 1445 C C . LEU A 1 185 ? -2.884 -0.534 14.735 1.00 79.69 185 LEU A C 1
ATOM 1447 O O . LEU A 1 185 ? -3.550 -1.483 15.159 1.00 79.69 185 LEU A O 1
ATOM 1451 N N . GLY A 1 186 ? -2.545 -0.402 13.452 1.00 86.69 186 GLY A N 1
ATOM 1452 C CA . GLY A 1 186 ? -3.077 -1.215 12.363 1.00 86.69 186 GLY A CA 1
ATOM 1453 C C . GLY A 1 186 ? -4.260 -0.502 11.732 1.00 86.69 186 GLY A C 1
ATOM 1454 O O . GLY A 1 186 ? -4.444 0.689 11.992 1.00 86.69 186 GLY A O 1
ATOM 1455 N N . PRO A 1 187 ? -5.060 -1.197 10.918 1.00 93.06 187 PRO A N 1
ATOM 1456 C CA . PRO A 1 187 ? -6.179 -0.554 10.260 1.00 93.06 187 PRO A CA 1
ATOM 1457 C C . PRO A 1 187 ? -7.224 -0.071 11.259 1.00 93.06 187 PRO A C 1
ATOM 1459 O O . PRO A 1 187 ? -7.620 -0.813 12.159 1.00 93.06 187 PRO A O 1
ATOM 1462 N N . GLN A 1 188 ? -7.657 1.176 11.103 1.00 95.38 188 GLN A N 1
ATOM 1463 C CA . GLN A 1 188 ? -8.659 1.817 11.959 1.00 95.38 188 GLN A CA 1
ATOM 1464 C C . GLN A 1 188 ? -9.870 2.310 11.176 1.00 95.38 188 GLN A C 1
ATOM 1466 O O . GLN A 1 188 ? -10.956 2.404 11.748 1.00 95.38 188 GLN A O 1
ATOM 1471 N N . ILE A 1 189 ? -9.704 2.592 9.885 1.00 96.50 189 ILE A N 1
ATOM 1472 C CA . ILE A 1 189 ? -10.774 3.051 9.004 1.00 96.50 189 ILE A CA 1
ATOM 1473 C C . ILE A 1 189 ? -10.900 2.075 7.836 1.00 96.50 189 ILE A C 1
ATOM 1475 O O . ILE A 1 189 ? -9.900 1.661 7.256 1.00 96.50 189 ILE A O 1
ATOM 1479 N N . SER A 1 190 ? -12.138 1.725 7.487 1.00 97.56 190 SER A N 1
ATOM 1480 C CA . SER A 1 190 ? -12.462 1.148 6.184 1.00 97.56 190 SER A CA 1
ATOM 1481 C C . SER A 1 190 ? -13.335 2.138 5.423 1.00 97.56 190 SER A C 1
ATOM 1483 O O . SER A 1 190 ? -14.507 2.331 5.744 1.00 97.56 190 SER A O 1
ATOM 1485 N N . PHE A 1 191 ? -12.780 2.767 4.388 1.00 98.00 191 PHE A N 1
ATOM 1486 C CA . PHE A 1 191 ? -13.561 3.641 3.510 1.00 98.00 191 PHE A CA 1
ATOM 1487 C C . PHE A 1 191 ? -14.529 2.865 2.611 1.00 98.00 191 PHE A C 1
ATOM 1489 O O . PHE A 1 191 ? -15.572 3.398 2.238 1.00 98.00 191 PHE A O 1
ATOM 1496 N N . ALA A 1 192 ? -14.208 1.610 2.280 1.00 97.12 192 ALA A N 1
ATOM 1497 C CA . ALA A 1 192 ? -15.072 0.752 1.470 1.00 97.12 192 ALA A CA 1
ATOM 1498 C C . ALA A 1 192 ? -16.280 0.227 2.262 1.00 97.12 192 ALA A C 1
ATOM 1500 O O . ALA A 1 192 ? -17.360 0.042 1.702 1.00 97.12 192 ALA A O 1
ATOM 1501 N N . ARG A 1 193 ? -16.112 -0.003 3.570 1.00 97.69 193 ARG A N 1
ATOM 1502 C CA . ARG A 1 193 ? -17.147 -0.502 4.484 1.00 97.69 193 ARG A CA 1
ATOM 1503 C C . ARG A 1 193 ? -17.129 0.302 5.792 1.00 97.69 193 ARG A C 1
ATOM 1505 O O . ARG A 1 193 ? -16.709 -0.223 6.824 1.00 97.69 193 ARG A O 1
ATOM 1512 N N . PRO A 1 194 ? -17.618 1.560 5.774 1.00 98.06 194 PRO A N 1
ATOM 1513 C CA . PRO A 1 194 ? -17.503 2.497 6.895 1.00 98.06 194 PRO A CA 1
ATOM 1514 C C . PRO A 1 194 ? -17.991 1.952 8.236 1.00 98.06 194 PRO A C 1
ATOM 1516 O O . PRO A 1 194 ? -17.314 2.130 9.246 1.00 98.06 194 PRO A O 1
ATOM 1519 N N . ASP A 1 195 ? -19.108 1.224 8.238 1.00 96.69 195 ASP A N 1
ATOM 1520 C CA . ASP A 1 195 ? -19.713 0.633 9.436 1.00 96.69 195 ASP A CA 1
ATOM 1521 C C . ASP A 1 195 ? -18.833 -0.441 10.110 1.00 96.69 195 ASP A C 1
ATOM 1523 O O . ASP A 1 195 ? -19.012 -0.724 11.293 1.00 96.69 195 ASP A O 1
ATOM 1527 N N . LEU A 1 196 ? -17.863 -1.015 9.386 1.00 96.50 196 LEU A N 1
ATOM 1528 C CA . LEU A 1 196 ? -16.909 -2.009 9.896 1.00 96.50 196 LEU A CA 1
ATOM 1529 C C . LEU A 1 196 ? -15.594 -1.383 10.388 1.00 96.50 196 LEU A C 1
ATOM 1531 O O . LEU A 1 196 ? -14.679 -2.112 10.771 1.00 96.50 196 LEU A O 1
ATOM 1535 N N . SER A 1 197 ? -15.477 -0.052 10.378 1.00 97.25 197 SER A N 1
ATOM 1536 C CA . SER A 1 197 ? -14.259 0.648 10.797 1.00 97.25 197 SER A CA 1
ATOM 1537 C C . SER A 1 197 ? -13.951 0.387 12.278 1.00 97.25 197 SER A C 1
ATOM 1539 O O . SER A 1 197 ? -14.767 0.744 13.135 1.00 97.25 197 SER A O 1
ATOM 1541 N N . PRO A 1 198 ? -12.771 -0.173 12.620 1.00 95.75 198 PRO A N 1
ATOM 1542 C CA . PRO A 1 198 ? -12.412 -0.467 14.008 1.00 95.75 198 PRO A CA 1
ATOM 1543 C C . PRO A 1 198 ? -12.465 0.743 14.944 1.00 95.75 198 PRO A C 1
ATOM 1545 O O . PRO A 1 198 ? -12.778 0.588 16.123 1.00 95.75 198 PRO A O 1
ATOM 1548 N N . CYS A 1 199 ? -12.237 1.957 14.432 1.00 95.94 199 CYS A N 1
ATOM 1549 C CA . CYS A 1 199 ? -12.309 3.174 15.239 1.00 95.94 199 CYS A CA 1
ATOM 1550 C C . CYS A 1 199 ? -13.708 3.493 15.790 1.00 95.94 199 CYS A C 1
ATOM 1552 O O . CYS A 1 199 ? -13.834 4.264 16.741 1.00 95.94 199 CYS A O 1
ATOM 1554 N N . LEU A 1 200 ? -14.756 2.884 15.228 1.00 97.12 200 LEU A N 1
ATOM 1555 C CA . LEU A 1 200 ? -16.137 3.034 15.683 1.00 97.12 200 LEU A CA 1
ATOM 1556 C C . LEU A 1 200 ? -16.514 2.027 16.782 1.00 97.12 200 LEU A C 1
ATOM 1558 O O . LEU A 1 200 ? -17.603 2.126 17.355 1.00 97.12 200 LEU A O 1
ATOM 1562 N N . ALA A 1 201 ? -15.641 1.061 17.095 1.00 93.25 201 ALA A N 1
ATOM 1563 C CA . ALA A 1 201 ? -15.939 -0.014 18.034 1.00 93.25 201 ALA A CA 1
ATOM 1564 C C . ALA A 1 201 ? -16.335 0.524 19.424 1.00 93.25 201 ALA A C 1
ATOM 1566 O O . ALA A 1 201 ? -15.640 1.334 20.051 1.00 93.25 201 ALA A O 1
ATOM 1567 N N . GLY A 1 202 ? -17.504 0.088 19.904 1.00 90.12 202 GLY A N 1
ATOM 1568 C CA . GLY A 1 202 ? -18.090 0.513 21.178 1.00 90.12 202 GLY A CA 1
ATOM 1569 C C . GLY A 1 202 ? -18.478 1.995 21.246 1.00 90.12 202 GLY A C 1
ATOM 1570 O O . GLY A 1 202 ? -18.849 2.472 22.317 1.00 90.12 202 GLY A O 1
ATOM 1571 N N . LEU A 1 203 ? -18.356 2.766 20.159 1.00 94.31 203 LEU A N 1
ATOM 1572 C CA . LEU A 1 203 ? -18.773 4.169 20.134 1.00 94.31 203 LEU A CA 1
ATOM 1573 C C . LEU A 1 203 ? -20.298 4.291 20.032 1.00 94.31 203 LEU A C 1
ATOM 1575 O O . LEU A 1 203 ? -20.862 5.186 20.654 1.00 94.31 203 LEU A O 1
ATOM 1579 N N . SER A 1 204 ? -20.959 3.360 19.333 1.00 90.00 204 SER A N 1
ATOM 1580 C CA . SER A 1 204 ? -22.425 3.284 19.234 1.00 90.00 204 SER A CA 1
ATOM 1581 C C . SER A 1 204 ? -23.104 3.253 20.603 1.00 90.00 204 SER A C 1
ATOM 1583 O O . SER A 1 204 ? -24.124 3.908 20.790 1.00 90.00 204 SER A O 1
ATOM 1585 N N . ASP A 1 205 ? -22.507 2.544 21.562 1.00 92.31 205 ASP A N 1
ATOM 1586 C CA . ASP A 1 205 ? -23.078 2.348 22.896 1.00 92.31 205 ASP A CA 1
ATOM 1587 C C . ASP A 1 205 ? -22.704 3.496 23.843 1.00 92.31 205 ASP A C 1
ATOM 1589 O O . ASP A 1 205 ? -23.511 3.927 24.663 1.00 92.31 205 ASP A O 1
ATOM 1593 N N . ARG A 1 206 ? -21.472 4.014 23.724 1.00 92.94 206 ARG A N 1
ATOM 1594 C CA . ARG A 1 206 ? -20.940 5.082 24.589 1.00 92.94 206 ARG A CA 1
ATOM 1595 C C . ARG A 1 206 ? -21.463 6.467 24.220 1.00 92.94 206 ARG A C 1
ATOM 1597 O O . ARG A 1 206 ? -21.692 7.290 25.101 1.00 92.94 206 ARG A O 1
ATOM 1604 N N . SER A 1 207 ? -21.580 6.751 22.925 1.00 95.38 207 SER A N 1
ATOM 1605 C CA . SER A 1 207 ? -22.012 8.045 22.400 1.00 95.38 207 SER A CA 1
ATOM 1606 C C . SER A 1 207 ? -22.587 7.877 20.987 1.00 95.38 207 SER A C 1
ATOM 1608 O O . SER A 1 207 ? -21.869 8.046 19.996 1.00 95.38 207 SER A O 1
ATOM 1610 N N . PRO A 1 208 ? -23.896 7.579 20.864 1.00 95.44 208 PRO A N 1
ATOM 1611 C CA . PRO A 1 208 ? -24.549 7.389 19.569 1.00 95.44 208 PRO A CA 1
ATOM 1612 C C . PRO A 1 208 ? -24.372 8.581 18.621 1.00 95.44 208 PRO A C 1
ATOM 1614 O O . PRO A 1 208 ? -24.186 8.396 17.422 1.00 95.44 208 PRO A O 1
ATOM 1617 N N . GLY A 1 209 ? -24.381 9.809 19.156 1.00 97.19 209 GLY A N 1
ATOM 1618 C CA . GLY A 1 209 ? -24.139 11.022 18.370 1.00 97.19 209 GLY A CA 1
ATOM 1619 C C . GLY A 1 209 ? -22.727 11.065 17.785 1.00 97.19 209 GLY A C 1
ATOM 1620 O O . GLY A 1 209 ? -22.569 11.306 16.590 1.00 97.19 209 GLY A O 1
ATOM 1621 N N . ALA A 1 210 ? -21.710 10.749 18.596 1.00 97.44 210 ALA A N 1
ATOM 1622 C CA . ALA A 1 210 ? -20.331 10.691 18.119 1.00 97.44 210 ALA A CA 1
ATOM 1623 C C . ALA A 1 210 ? -20.118 9.566 17.099 1.00 97.44 210 ALA A C 1
ATOM 1625 O O . ALA A 1 210 ? -19.377 9.749 16.138 1.00 97.44 210 ALA A O 1
ATOM 1626 N N . TYR A 1 211 ? -20.796 8.427 17.274 1.00 98.31 211 TYR A N 1
ATOM 1627 C CA . TYR A 1 211 ? -20.782 7.335 16.303 1.00 98.31 211 TYR A CA 1
ATOM 1628 C C . TYR A 1 211 ? -21.333 7.775 14.944 1.00 98.31 211 TYR A C 1
ATOM 1630 O O . TYR A 1 211 ? -20.670 7.571 13.931 1.00 98.31 211 TYR A O 1
ATOM 1638 N N . GLN A 1 212 ? -22.510 8.411 14.914 1.00 98.38 212 GLN A N 1
ATOM 1639 C CA . GLN A 1 212 ? -23.119 8.865 13.659 1.00 98.38 212 GLN A CA 1
ATOM 1640 C C . GLN A 1 212 ? -22.249 9.906 12.949 1.00 98.38 212 GLN A C 1
ATOM 1642 O O . GLN A 1 212 ? -22.073 9.834 11.735 1.00 98.38 212 GLN A O 1
ATOM 1647 N N . GLU A 1 213 ? -21.663 10.840 13.701 1.00 98.56 213 GLU A N 1
ATOM 1648 C CA . GLU A 1 213 ? -20.765 11.848 13.138 1.00 98.56 213 GLU A CA 1
ATOM 1649 C C . GLU A 1 213 ? -19.479 11.215 12.582 1.00 98.56 213 GLU A C 1
ATOM 1651 O O . GLU A 1 213 ? -19.107 11.477 11.438 1.00 98.56 213 GLU A O 1
ATOM 1656 N N . ALA A 1 214 ? -18.830 10.327 13.341 1.00 98.62 214 ALA A N 1
ATOM 1657 C CA . ALA A 1 214 ? -17.616 9.648 12.895 1.00 98.62 214 ALA A CA 1
ATOM 1658 C C . ALA A 1 214 ? -17.876 8.785 11.649 1.00 98.62 214 ALA A C 1
ATOM 1660 O O . ALA A 1 214 ? -17.115 8.836 10.681 1.00 98.62 214 ALA A O 1
ATOM 1661 N N . LEU A 1 215 ? -18.989 8.050 11.632 1.00 98.69 215 LEU A N 1
ATOM 1662 C CA . LEU A 1 215 ? -19.421 7.256 10.486 1.00 98.69 215 LEU A CA 1
ATOM 1663 C C . LEU A 1 215 ? -19.683 8.127 9.248 1.00 98.69 215 LEU A C 1
ATOM 1665 O O . LEU A 1 215 ? -19.284 7.754 8.144 1.00 98.69 215 LEU A O 1
ATOM 1669 N N . ALA A 1 216 ? -20.313 9.293 9.415 1.00 98.69 216 ALA A N 1
ATOM 1670 C CA . ALA A 1 216 ? -20.552 10.236 8.323 1.00 98.69 216 ALA A CA 1
ATOM 1671 C C . ALA A 1 216 ? -19.244 10.797 7.740 1.00 98.69 216 ALA A C 1
ATOM 1673 O O . ALA A 1 216 ? -19.120 10.903 6.516 1.00 98.69 216 ALA A O 1
ATOM 1674 N N . ILE A 1 217 ? -18.246 11.090 8.583 1.00 98.75 217 ILE A N 1
ATOM 1675 C CA . ILE A 1 217 ? -16.916 11.517 8.121 1.00 98.75 217 ILE A CA 1
ATOM 1676 C C . ILE A 1 217 ? -16.268 10.407 7.285 1.00 98.75 217 ILE A C 1
ATOM 1678 O O . ILE A 1 217 ? -15.782 10.669 6.185 1.00 98.75 217 ILE A O 1
ATOM 1682 N N . ILE A 1 218 ? -16.299 9.158 7.758 1.00 98.69 218 ILE A N 1
ATOM 1683 C CA . ILE A 1 218 ? -15.703 8.027 7.031 1.00 98.69 218 ILE A CA 1
ATOM 1684 C C . ILE A 1 218 ? -16.422 7.798 5.695 1.00 98.69 218 ILE A C 1
ATOM 1686 O O . ILE A 1 218 ? -15.759 7.658 4.668 1.00 98.69 218 ILE A O 1
ATOM 1690 N N . ARG A 1 219 ? -17.761 7.837 5.669 1.00 98.69 219 ARG A N 1
ATOM 1691 C CA . ARG A 1 219 ? -18.553 7.745 4.428 1.00 98.69 219 ARG A CA 1
ATOM 1692 C C . ARG A 1 219 ? -18.186 8.844 3.433 1.00 98.69 219 ARG A C 1
ATOM 1694 O O . ARG A 1 219 ? -17.908 8.536 2.279 1.00 98.69 219 ARG A O 1
ATOM 1701 N N . THR A 1 220 ? -18.077 10.087 3.901 1.00 98.44 220 THR A N 1
ATOM 1702 C CA . THR A 1 220 ? -17.632 11.226 3.079 1.00 98.44 220 THR A CA 1
ATOM 1703 C C . THR A 1 220 ? -16.249 10.966 2.468 1.00 98.44 220 THR A C 1
ATOM 1705 O O . THR A 1 220 ? -16.024 11.244 1.290 1.00 98.44 220 THR A O 1
ATOM 1708 N N . GLY A 1 221 ? -15.317 10.397 3.241 1.00 97.88 221 GLY A N 1
ATOM 1709 C CA . GLY A 1 221 ? -14.005 9.986 2.735 1.00 97.88 221 GLY A CA 1
ATOM 1710 C C . GLY A 1 221 ? -14.095 8.910 1.649 1.00 97.88 221 GLY A C 1
ATOM 1711 O O . GLY A 1 221 ? -13.456 9.042 0.606 1.00 97.88 221 GLY A O 1
ATOM 1712 N N . GLY A 1 222 ? -14.929 7.886 1.853 1.00 97.75 222 GLY A N 1
ATOM 1713 C CA . GLY A 1 222 ? -15.167 6.828 0.867 1.00 97.75 222 GLY A CA 1
ATOM 1714 C C . GLY A 1 222 ? -15.782 7.345 -0.435 1.00 97.75 222 GLY A C 1
ATOM 1715 O O . GLY A 1 222 ? -15.2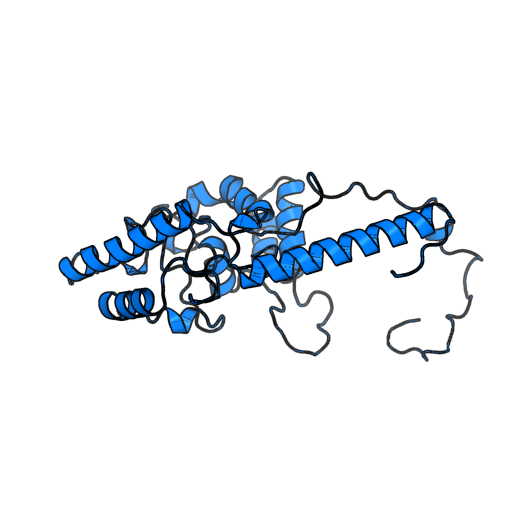95 7.024 -1.517 1.00 97.75 222 GLY A O 1
ATOM 1716 N N . GLU A 1 223 ? -16.784 8.219 -0.349 1.00 97.50 223 GLU A N 1
ATOM 1717 C CA . GLU A 1 223 ? -17.390 8.882 -1.510 1.00 97.50 223 GLU A CA 1
ATOM 1718 C C . GLU A 1 223 ? -16.368 9.727 -2.279 1.00 97.50 223 GLU A C 1
ATOM 1720 O O . GLU A 1 223 ? -16.300 9.672 -3.509 1.00 97.50 223 GLU A O 1
ATOM 1725 N N . ARG A 1 224 ? -15.521 10.474 -1.561 1.00 96.00 224 ARG A N 1
ATOM 1726 C CA . ARG A 1 224 ? -14.464 11.294 -2.162 1.00 96.00 224 ARG A CA 1
ATOM 1727 C C . ARG A 1 224 ? -13.413 10.437 -2.866 1.00 96.00 224 ARG A C 1
ATOM 1729 O O . ARG A 1 224 ? -12.935 10.842 -3.924 1.00 96.00 224 ARG A O 1
ATOM 1736 N N . LEU A 1 225 ? -13.075 9.272 -2.312 1.00 93.62 225 LEU A N 1
ATOM 1737 C CA . LEU A 1 225 ? -12.157 8.315 -2.934 1.00 93.62 225 LEU A CA 1
ATOM 1738 C C . LEU A 1 225 ? -12.774 7.655 -4.174 1.00 93.62 225 LEU A C 1
ATOM 1740 O O . LEU A 1 225 ? -12.083 7.470 -5.169 1.00 93.62 225 LEU A O 1
ATOM 1744 N N . ALA A 1 226 ? -14.077 7.363 -4.158 1.00 92.19 226 ALA A N 1
ATOM 1745 C CA . ALA A 1 226 ? -14.786 6.846 -5.328 1.00 92.19 226 ALA A CA 1
ATOM 1746 C C . ALA A 1 226 ? -14.838 7.870 -6.479 1.00 92.19 226 ALA A C 1
ATOM 1748 O O . ALA A 1 226 ? -14.701 7.502 -7.643 1.00 92.19 226 ALA A O 1
ATOM 1749 N N . GLN A 1 227 ? -15.007 9.159 -6.162 1.00 90.88 227 GLN A N 1
ATOM 1750 C CA . GLN A 1 227 ? -15.006 10.243 -7.154 1.00 90.88 227 GLN A CA 1
ATOM 1751 C C . GLN A 1 227 ? -13.601 10.587 -7.660 1.00 90.88 227 GLN A C 1
ATOM 1753 O O . GLN A 1 227 ? -13.437 10.975 -8.817 1.00 90.88 227 GLN A O 1
ATOM 1758 N N . ARG A 1 228 ? -12.588 10.475 -6.794 1.00 88.88 228 ARG A N 1
ATOM 1759 C CA . ARG A 1 228 ? -11.195 10.801 -7.106 1.00 88.88 228 ARG A CA 1
ATOM 1760 C C . ARG A 1 228 ? -10.256 9.708 -6.577 1.00 88.88 228 ARG A C 1
ATOM 1762 O O . ARG A 1 228 ? -9.625 9.904 -5.539 1.00 88.88 228 ARG A O 1
ATOM 1769 N N . PRO A 1 229 ? -10.151 8.565 -7.273 1.00 87.62 229 PRO A N 1
ATOM 1770 C CA . PRO A 1 229 ? -9.335 7.456 -6.804 1.00 87.62 229 PRO A CA 1
ATOM 1771 C C . PRO A 1 229 ? -7.839 7.792 -6.819 1.00 87.62 229 PRO A C 1
ATOM 1773 O O . PRO A 1 229 ? -7.397 8.844 -7.293 1.00 87.62 229 PRO A O 1
ATOM 1776 N N . HIS A 1 230 ? -7.030 6.898 -6.250 1.00 84.19 230 HIS A N 1
ATOM 1777 C CA . HIS A 1 230 ? -5.584 7.057 -6.307 1.00 84.19 230 HIS A CA 1
ATOM 1778 C C . HIS A 1 230 ? -5.091 6.983 -7.765 1.00 84.19 230 HIS A C 1
ATOM 1780 O O . HIS A 1 230 ? -5.461 6.060 -8.494 1.00 84.19 230 HIS A O 1
ATOM 1786 N N . PRO A 1 231 ? -4.228 7.924 -8.192 1.00 77.12 231 PRO A N 1
ATOM 1787 C CA . PRO A 1 231 ? -3.896 8.151 -9.598 1.00 77.12 231 PRO A CA 1
ATOM 1788 C C . PRO A 1 231 ? -2.841 7.153 -10.107 1.00 77.12 231 PRO A C 1
ATOM 1790 O O . PRO A 1 231 ? -1.729 7.541 -10.462 1.00 77.12 231 PRO A O 1
ATOM 1793 N N . TYR A 1 232 ? -3.149 5.853 -10.096 1.00 75.12 232 TYR A N 1
ATOM 1794 C CA . TYR A 1 232 ? -2.191 4.806 -10.470 1.00 75.12 232 TYR A CA 1
ATOM 1795 C C . TYR A 1 232 ? -1.719 4.923 -11.917 1.00 75.12 232 TYR A C 1
ATOM 1797 O O . TYR A 1 232 ? -0.512 4.925 -12.156 1.00 75.12 232 TYR A O 1
ATOM 1805 N N . ASP A 1 233 ? -2.663 5.053 -12.851 1.00 66.94 233 ASP A N 1
ATOM 1806 C CA . ASP A 1 233 ? -2.383 5.145 -14.288 1.00 66.94 233 ASP A CA 1
ATOM 1807 C C . ASP A 1 233 ? -3.113 6.314 -14.971 1.00 66.94 233 ASP A C 1
ATOM 1809 O O . ASP A 1 233 ? -3.010 6.466 -16.186 1.00 66.94 233 ASP A O 1
ATOM 1813 N N . ASP A 1 234 ? -3.849 7.138 -14.214 1.00 79.69 234 ASP A N 1
ATOM 1814 C CA . ASP A 1 234 ? -4.592 8.283 -14.745 1.00 79.69 234 ASP A CA 1
ATOM 1815 C C . ASP A 1 234 ? -3.993 9.606 -14.242 1.00 79.69 234 ASP A C 1
ATOM 1817 O O . ASP A 1 234 ? -4.318 10.071 -13.141 1.00 79.69 234 ASP A O 1
ATOM 1821 N N . PRO A 1 235 ? -3.129 10.252 -15.048 1.00 78.88 235 PRO A N 1
ATOM 1822 C CA . PRO A 1 235 ? -2.574 11.552 -14.712 1.00 78.88 235 PRO A CA 1
ATOM 1823 C C . PRO A 1 235 ? -3.633 12.630 -14.460 1.00 78.88 235 PRO A C 1
ATOM 1825 O O . PRO A 1 235 ? -3.336 13.587 -13.752 1.00 78.88 235 PRO A O 1
ATOM 1828 N N . ALA A 1 236 ? -4.858 12.508 -14.988 1.00 82.12 236 ALA A N 1
ATOM 1829 C CA . ALA A 1 236 ? -5.903 13.510 -14.774 1.00 82.12 236 ALA A CA 1
ATOM 1830 C C . ALA A 1 236 ? -6.358 13.585 -13.307 1.00 82.12 236 ALA A C 1
ATOM 1832 O O . ALA A 1 236 ? -6.837 14.626 -12.857 1.00 82.12 236 ALA A O 1
ATOM 1833 N N . GLN A 1 237 ? -6.165 12.511 -12.541 1.00 85.44 237 GLN A N 1
ATOM 1834 C CA . GLN A 1 237 ? -6.547 12.445 -11.129 1.00 85.44 237 GLN A CA 1
ATOM 1835 C C . GLN A 1 237 ? -5.506 13.086 -10.198 1.00 85.44 237 GLN A C 1
ATOM 1837 O O . GLN A 1 237 ? -5.827 13.434 -9.053 1.00 85.44 237 GLN A O 1
ATOM 1842 N N . LEU A 1 238 ? -4.281 13.311 -10.690 1.00 89.94 238 LEU A N 1
ATOM 1843 C CA . LEU A 1 238 ? -3.220 14.008 -9.964 1.00 89.94 238 LEU A CA 1
ATOM 1844 C C . LEU A 1 238 ? -3.620 15.451 -9.635 1.00 89.94 238 LEU A C 1
ATOM 1846 O O . LEU A 1 238 ? -4.423 16.079 -10.327 1.00 89.94 238 LEU A O 1
ATOM 1850 N N . CYS A 1 239 ? -3.041 16.007 -8.576 1.00 91.50 239 CYS A N 1
ATOM 1851 C CA . CYS A 1 239 ? -3.096 17.437 -8.313 1.00 91.50 239 CYS A CA 1
ATOM 1852 C C . CYS A 1 239 ? -2.329 18.214 -9.394 1.00 91.50 239 CYS A C 1
ATOM 1854 O O . CYS A 1 239 ? -1.449 17.664 -10.055 1.00 91.50 239 CYS A O 1
ATOM 1856 N N . ALA A 1 240 ? -2.642 19.500 -9.569 1.00 92.62 240 ALA A N 1
ATOM 1857 C CA . ALA A 1 240 ? -2.074 20.314 -10.648 1.00 92.62 240 ALA A CA 1
ATOM 1858 C C . ALA A 1 240 ? -0.533 20.272 -10.680 1.00 92.62 240 ALA A C 1
ATOM 1860 O O . ALA A 1 240 ? 0.059 20.021 -11.728 1.00 92.62 240 ALA A O 1
ATOM 1861 N N . THR A 1 241 ? 0.109 20.409 -9.518 1.00 93.19 241 THR A N 1
ATOM 1862 C CA . THR A 1 241 ? 1.570 20.330 -9.381 1.00 93.19 241 THR A CA 1
ATOM 1863 C C . THR A 1 241 ? 2.128 18.990 -9.862 1.00 93.19 241 THR A C 1
ATOM 1865 O O . THR A 1 241 ? 3.144 18.945 -10.558 1.00 93.19 241 THR A O 1
ATOM 1868 N N . ASP A 1 242 ? 1.478 17.879 -9.516 1.00 92.75 242 ASP A N 1
ATOM 1869 C CA . ASP A 1 242 ? 1.943 16.556 -9.926 1.00 92.75 242 ASP A CA 1
ATOM 1870 C C . ASP A 1 242 ? 1.621 16.257 -11.394 1.00 92.75 242 ASP A C 1
ATOM 1872 O O . ASP A 1 242 ? 2.404 15.572 -12.047 1.00 92.75 242 ASP A O 1
ATOM 1876 N N . GLN A 1 243 ? 0.564 16.845 -11.965 1.00 93.12 243 GLN A N 1
ATOM 1877 C CA . GLN A 1 243 ? 0.332 16.809 -13.414 1.00 93.12 243 GLN A CA 1
ATOM 1878 C C . GLN A 1 243 ? 1.470 17.492 -14.184 1.00 93.12 243 GLN A C 1
ATOM 1880 O O . GLN A 1 243 ? 1.925 16.986 -15.210 1.00 93.12 243 GLN A O 1
ATOM 1885 N N . GLU A 1 244 ? 1.961 18.636 -13.706 1.00 93.69 244 GLU A N 1
ATOM 1886 C CA . GLU A 1 244 ? 3.104 19.325 -14.317 1.00 93.69 244 GLU A CA 1
ATOM 1887 C C . GLU A 1 244 ? 4.398 18.510 -14.198 1.00 93.69 244 GLU A C 1
ATOM 1889 O O . GLU A 1 244 ? 5.161 18.398 -15.166 1.00 93.69 244 GLU A O 1
ATOM 1894 N N . ARG A 1 245 ? 4.632 17.890 -13.035 1.00 92.50 245 ARG A N 1
ATOM 1895 C CA . ARG A 1 245 ? 5.766 16.976 -12.828 1.00 92.50 245 ARG A CA 1
ATOM 1896 C C . ARG A 1 245 ? 5.687 15.773 -13.763 1.00 92.50 245 ARG A C 1
ATOM 1898 O O . ARG A 1 245 ? 6.686 15.446 -14.400 1.00 92.50 245 ARG A O 1
ATOM 1905 N N . GLU A 1 246 ? 4.512 15.168 -13.906 1.00 90.75 246 GLU A N 1
ATOM 1906 C CA . GLU A 1 246 ? 4.285 14.024 -14.790 1.00 90.75 246 GLU A CA 1
ATOM 1907 C C . GLU A 1 246 ? 4.544 14.380 -16.257 1.00 90.75 246 GLU A C 1
ATOM 1909 O O . GLU A 1 246 ? 5.272 13.662 -16.942 1.00 90.75 246 GLU A O 1
ATOM 1914 N N . LYS A 1 247 ? 4.089 15.550 -16.728 1.00 92.50 247 LYS A N 1
ATOM 1915 C CA . LYS A 1 247 ? 4.427 16.048 -18.077 1.00 92.50 247 LYS A CA 1
ATOM 1916 C C . LYS A 1 247 ? 5.942 16.119 -18.293 1.00 92.50 247 LYS A C 1
ATOM 1918 O O . LYS A 1 247 ? 6.447 15.702 -19.338 1.00 92.50 247 LYS A O 1
ATOM 1923 N N . LYS A 1 248 ? 6.691 16.604 -17.296 1.00 93.19 248 LYS A N 1
ATOM 1924 C CA . LYS A 1 248 ? 8.160 16.658 -17.352 1.00 93.19 248 LYS A CA 1
ATOM 1925 C C . LYS A 1 248 ? 8.785 15.259 -17.376 1.00 93.19 248 LYS A C 1
ATOM 1927 O O . LYS A 1 248 ? 9.726 15.039 -18.142 1.00 93.19 248 LYS A O 1
ATOM 1932 N N . TYR A 1 249 ? 8.278 14.318 -16.577 1.00 90.75 249 TYR A N 1
ATOM 1933 C CA . TYR A 1 249 ? 8.748 12.929 -16.579 1.00 90.75 249 TYR A CA 1
ATOM 1934 C C . TYR A 1 249 ? 8.499 12.244 -17.922 1.00 90.75 249 TYR A C 1
ATOM 1936 O O . TYR A 1 249 ? 9.415 11.631 -18.472 1.00 90.75 249 TYR A O 1
ATOM 1944 N N . GLN A 1 250 ? 7.311 12.409 -18.500 1.00 90.94 250 GLN A N 1
ATOM 1945 C CA . GLN A 1 250 ? 6.965 11.845 -19.804 1.00 90.94 250 GLN A CA 1
ATOM 1946 C C . GLN A 1 250 ? 7.854 12.398 -20.920 1.00 90.94 250 GLN A C 1
ATOM 1948 O O . GLN A 1 250 ? 8.380 11.623 -21.721 1.00 90.94 250 GLN A O 1
ATOM 1953 N N . ALA A 1 251 ? 8.113 13.710 -20.926 1.00 93.75 251 ALA A N 1
ATOM 1954 C CA . ALA A 1 251 ? 9.039 14.322 -21.877 1.00 93.75 251 ALA A CA 1
ATOM 1955 C C . ALA A 1 251 ? 10.456 13.730 -21.762 1.00 93.75 251 ALA A C 1
ATOM 1957 O O . ALA A 1 251 ? 11.071 13.370 -22.767 1.00 93.75 251 ALA A O 1
ATOM 1958 N N . ARG A 1 252 ? 10.968 13.554 -20.534 1.00 93.50 252 ARG A N 1
ATOM 1959 C CA . ARG A 1 252 ? 12.285 12.936 -20.295 1.00 93.50 252 ARG A CA 1
ATOM 1960 C C . ARG A 1 252 ? 12.327 11.473 -20.727 1.00 93.50 252 ARG A C 1
ATOM 1962 O O . ARG A 1 252 ? 13.288 11.065 -21.375 1.00 93.50 252 ARG A O 1
ATOM 1969 N N . ARG A 1 253 ? 11.279 10.706 -20.431 1.00 91.94 253 ARG A N 1
ATOM 1970 C CA . ARG A 1 253 ? 11.164 9.302 -20.837 1.00 91.94 253 ARG A CA 1
ATOM 1971 C C . ARG A 1 253 ? 11.127 9.154 -22.358 1.00 91.94 253 ARG A C 1
ATOM 1973 O O . ARG A 1 253 ? 11.761 8.248 -22.888 1.00 91.94 253 ARG A O 1
ATOM 1980 N N . ALA A 1 254 ? 10.434 10.045 -23.067 1.00 93.81 254 ALA A N 1
ATOM 1981 C CA . ALA A 1 254 ? 10.402 10.041 -24.529 1.00 93.81 254 ALA A CA 1
ATOM 1982 C C . ALA A 1 254 ? 11.794 10.293 -25.135 1.00 93.81 254 ALA A C 1
ATOM 1984 O O . ALA A 1 254 ? 12.200 9.585 -26.058 1.00 93.81 254 ALA A O 1
ATOM 1985 N N . ILE A 1 255 ? 12.551 11.247 -24.578 1.00 93.69 255 ILE A N 1
ATOM 1986 C CA . ILE A 1 255 ? 13.947 11.499 -24.971 1.00 93.69 255 ILE A CA 1
ATOM 1987 C C . ILE A 1 255 ? 14.801 10.251 -24.724 1.00 93.69 255 ILE A C 1
ATOM 1989 O O . ILE A 1 255 ? 15.522 9.812 -25.617 1.00 93.69 255 ILE A O 1
ATOM 1993 N N . GLU A 1 256 ? 14.686 9.643 -23.543 1.00 94.00 256 GLU A N 1
ATOM 1994 C CA . GLU A 1 256 ? 15.449 8.447 -23.189 1.00 94.00 256 GLU A CA 1
ATOM 1995 C C . GLU A 1 256 ? 15.147 7.263 -24.119 1.00 94.00 256 GLU A C 1
ATOM 1997 O O . GLU A 1 256 ? 16.071 6.611 -24.607 1.00 94.00 256 GLU A O 1
ATOM 2002 N N . LEU A 1 257 ? 13.871 6.997 -24.405 1.00 93.88 257 LEU A N 1
ATOM 2003 C CA . LEU A 1 257 ? 13.464 5.935 -25.326 1.00 93.88 257 LEU A CA 1
ATOM 2004 C C . LEU A 1 257 ? 14.025 6.167 -26.729 1.00 93.88 257 LEU A C 1
ATOM 2006 O O . LEU A 1 257 ? 14.555 5.240 -27.339 1.00 93.88 257 LEU A O 1
ATOM 2010 N N . ALA A 1 258 ? 13.973 7.404 -27.215 1.00 93.50 258 ALA A N 1
ATOM 2011 C CA . ALA A 1 258 ? 14.525 7.740 -28.516 1.00 93.50 258 ALA A CA 1
ATOM 2012 C C . ALA A 1 258 ? 16.059 7.614 -28.558 1.00 93.50 258 ALA A C 1
ATOM 2014 O O . ALA A 1 258 ? 16.609 7.172 -29.565 1.00 93.50 258 ALA A O 1
ATOM 2015 N N . ASN A 1 259 ? 16.756 7.943 -27.467 1.00 93.69 259 ASN A N 1
ATOM 2016 C CA . ASN A 1 259 ? 18.202 7.739 -27.348 1.00 93.69 259 ASN A CA 1
ATOM 2017 C C . ASN A 1 259 ? 18.558 6.243 -27.346 1.00 93.69 259 ASN A C 1
ATOM 2019 O O . ASN A 1 259 ? 19.474 5.827 -28.055 1.00 93.69 259 ASN A O 1
ATOM 2023 N N . ARG A 1 260 ? 17.812 5.418 -26.600 1.00 93.69 260 ARG A N 1
ATOM 2024 C CA . ARG A 1 260 ? 17.988 3.954 -26.586 1.00 93.69 260 ARG A CA 1
ATOM 2025 C C . ARG A 1 260 ? 17.767 3.350 -27.973 1.00 93.69 260 ARG A C 1
ATOM 2027 O O . ARG A 1 260 ? 18.536 2.489 -28.393 1.00 93.69 260 ARG A O 1
ATOM 2034 N N . GLU A 1 261 ? 16.760 3.830 -28.697 1.00 95.31 261 GLU A N 1
ATOM 2035 C CA . GLU A 1 261 ? 16.484 3.400 -30.067 1.00 95.31 261 GLU A CA 1
ATOM 2036 C C . GLU A 1 261 ? 17.594 3.813 -31.045 1.00 95.31 261 GLU A C 1
ATOM 2038 O O . GLU A 1 261 ? 17.984 3.025 -31.909 1.00 95.31 261 GLU A O 1
ATOM 2043 N N . ALA A 1 262 ? 18.168 5.007 -30.879 1.00 94.62 262 ALA A N 1
ATOM 2044 C CA . ALA A 1 262 ? 19.299 5.453 -31.688 1.00 94.62 262 ALA A CA 1
ATOM 2045 C C . ALA A 1 262 ? 20.527 4.548 -31.492 1.00 94.62 262 ALA A C 1
ATOM 2047 O O . ALA A 1 262 ? 21.100 4.059 -32.464 1.00 94.62 262 ALA A O 1
ATOM 2048 N N . VAL A 1 263 ? 20.860 4.218 -30.237 1.00 93.69 263 VAL A N 1
ATOM 2049 C CA . VAL A 1 263 ? 21.930 3.259 -29.908 1.00 93.69 263 VAL A CA 1
ATOM 2050 C C . VAL A 1 263 ? 21.650 1.887 -30.521 1.00 93.69 263 VAL A C 1
ATOM 2052 O O . VAL A 1 263 ? 22.532 1.301 -31.146 1.00 93.69 263 VAL A O 1
ATOM 2055 N N . ARG A 1 264 ? 20.417 1.384 -30.385 1.00 93.88 264 ARG A N 1
ATOM 2056 C CA . ARG A 1 264 ? 20.009 0.075 -30.916 1.00 93.88 264 ARG A CA 1
ATOM 2057 C C . ARG A 1 264 ? 20.112 -0.000 -32.442 1.00 93.88 264 ARG A C 1
ATOM 2059 O O . ARG A 1 264 ? 20.465 -1.049 -32.972 1.00 93.88 264 ARG A O 1
ATOM 2066 N N . SER A 1 265 ? 19.797 1.092 -33.135 1.00 96.38 265 SER A N 1
ATOM 2067 C CA . SER A 1 265 ? 19.824 1.191 -34.601 1.00 96.38 265 SER A CA 1
ATOM 2068 C C . SER A 1 265 ? 21.166 1.669 -35.174 1.00 96.38 265 SER A C 1
ATOM 2070 O O . SER A 1 265 ? 21.318 1.722 -36.392 1.00 96.38 265 SER A O 1
ATOM 2072 N N . GLY A 1 266 ? 22.142 2.021 -34.327 1.00 95.38 266 GLY A N 1
ATOM 2073 C CA . GLY A 1 266 ? 23.432 2.573 -34.756 1.00 95.38 266 GLY A CA 1
ATOM 2074 C C . GLY A 1 266 ? 23.352 4.003 -35.309 1.00 95.38 266 GLY A C 1
ATOM 2075 O O . GLY A 1 266 ? 24.268 4.449 -36.000 1.00 95.38 266 GLY A O 1
ATOM 2076 N N . THR A 1 267 ? 22.267 4.728 -35.028 1.00 95.81 267 THR A N 1
ATOM 2077 C CA . THR A 1 267 ? 22.075 6.121 -35.449 1.00 95.81 267 THR A CA 1
ATOM 2078 C C . THR A 1 267 ? 22.526 7.099 -34.359 1.00 95.81 267 THR A C 1
ATOM 2080 O O . THR A 1 267 ? 22.665 6.743 -33.188 1.00 95.81 267 THR A O 1
ATOM 2083 N N . LYS A 1 268 ? 22.802 8.355 -34.738 1.00 90.94 268 LYS A N 1
ATOM 2084 C CA . LYS A 1 268 ? 23.172 9.420 -33.793 1.00 90.94 268 LYS A CA 1
ATOM 2085 C C . LYS A 1 268 ? 21.973 10.313 -33.507 1.00 90.94 268 LYS A C 1
ATOM 2087 O O . LYS A 1 268 ? 21.263 10.713 -34.426 1.00 90.94 268 LYS A O 1
ATOM 2092 N N . ARG A 1 269 ? 21.803 10.671 -32.238 1.00 87.25 269 ARG A N 1
ATOM 2093 C CA . ARG A 1 269 ? 20.817 11.639 -31.761 1.00 87.25 269 ARG A CA 1
ATOM 2094 C C . ARG A 1 269 ? 21.526 12.632 -30.848 1.00 87.25 269 ARG A C 1
ATOM 2096 O O . ARG A 1 269 ? 22.319 12.221 -30.007 1.00 87.25 269 ARG A O 1
ATOM 2103 N N . TYR A 1 270 ? 21.264 13.914 -31.060 1.00 86.69 270 TYR A N 1
ATOM 2104 C CA . TYR A 1 270 ? 21.799 15.007 -30.255 1.00 86.69 270 TYR A CA 1
ATOM 2105 C C . TYR A 1 270 ? 20.661 15.619 -29.444 1.00 86.69 270 TYR A C 1
ATOM 2107 O O . TYR A 1 270 ? 19.508 15.592 -29.887 1.00 86.69 270 TYR A O 1
ATOM 2115 N N . ASP A 1 271 ? 20.988 16.133 -28.262 1.00 80.81 271 ASP A N 1
ATOM 2116 C CA . ASP A 1 271 ? 20.033 16.878 -27.449 1.00 80.81 271 ASP A CA 1
ATOM 2117 C C . ASP A 1 271 ? 19.562 18.124 -28.222 1.00 80.81 271 ASP A C 1
ATOM 2119 O O . ASP A 1 271 ? 20.343 18.731 -28.960 1.00 80.81 271 ASP A O 1
ATOM 2123 N N . GLN A 1 272 ? 18.274 18.454 -28.091 1.00 64.12 272 GLN A N 1
ATOM 2124 C CA . GLN A 1 272 ? 17.682 19.691 -28.614 1.00 64.12 272 GLN A CA 1
ATOM 2125 C C . GLN A 1 272 ? 17.691 20.778 -27.546 1.00 64.12 272 GLN A C 1
ATOM 2127 O O . GLN A 1 272 ? 17.455 20.429 -26.364 1.00 64.12 272 GLN A O 1
#

Sequence (272 aa):
VGCHENRNSAPPINGPARALALQRPPSKLDGWYGAPRFFSYEREVQPVFDKYCIECHDYGKSAADKLILAGDPDLVFNASYNELLRKGLIHVVGAGPAQVQSAFSWGSHASKLVKRIQENYHLDAESFDRIVTWLDLNAPYYPSYGSAYPDNPGGRSPLSAGEVARLTELTGIKFVDYLDWAKALGPQISFARPDLSPCLAGLSDRSPGAYQEALAIIRTGGERLAQRPHPYDDPAQLCATDQEREKKYQARRAIELANREAVRSGTKRYDQ

Foldseek 3Di:
DDPPDDPPDDDPPPDPPDDPCVVDDDDDDPDADDDDAFDACVVQALVLCVVFPCCQQDQPHPCVVVAHSHQFDFFAGGQNLLRCLLVQQAFFQAVHDPDDDDPLCHALNVGNVNVCCVVPHDDPPSNSCSRRVCRVVRNDHARDPFALQCQDPPSHGLDHPVLLVLLCVLQVDNVVQLSPSVRNPGFQAGLPCRVSGNSLPCSCVVPVPSSVSSSVSSPSRSVSCVVQPGPRPPLVSGDPVVVVVVVVVVVVVVVVVVCVVCVVVVHDDDDD